Protein AF-0000000072121297 (afdb_homodimer)

pLDDT: mean 85.58, std 21.03, range [29.39, 98.94]

Radius of gyration: 26.86 Å; Cα contacts (8 Å, |Δi|>4): 835; chains: 2; bounding box: 135×80×62 Å

InterPro domains:
  IPR001024 PLAT/LH2 domain [PS50095] (27-153)
  IPR010417 Embryo-specific ATS3 [PF06232] (16-121)
  IPR036392 PLAT/LH2 domain superfamily [SSF49723] (28-142)

Organism: Capsicum annuum (NCBI:txid4072)

Nearest PDB structures (foldseek):
  2p0m-assembly1_A  TM=8.239E-01  e=1.083E-05  Oryctolagus cuniculus
  1lox-assembly1_A  TM=8.055E-01  e=4.542E-05  Oryctolagus cuniculus
  1olp-assembly3_C  TM=6.297E-01  e=4.729E-03  Clostridium sardiniense
  1eth-assembly1_A  TM=5.950E-01  e=3.550E-03  Sus scrofa
  8qdr-assembly1_A  TM=5.291E-01  e=1.056E-02  Vitis vinifera

Structure (mmCIF, N/CA/C/O backbone):
data_AF-0000000072121297-model_v1
#
loop_
_entity.id
_entity.type
_entity.pdbx_description
1 polymer 'PLAT domain-containing protein'
#
loop_
_atom_site.group_PDB
_atom_site.id
_atom_site.type_symbol
_atom_site.label_atom_id
_atom_site.label_alt_id
_atom_site.label_comp_id
_atom_site.label_asym_id
_atom_site.label_entity_id
_atom_site.label_seq_id
_atom_site.pdbx_PDB_ins_code
_atom_site.Cartn_x
_atom_site.Cartn_y
_atom_site.Cartn_z
_atom_site.occupancy
_atom_site.B_iso_or_equiv
_atom_site.auth_seq_id
_atom_site.auth_comp_id
_atom_site.auth_asym_id
_atom_site.auth_atom_id
_atom_site.pdbx_PDB_model_num
ATOM 1 N N . MET A 1 1 ? -67.188 -26.156 -32.094 1 35.91 1 MET A N 1
ATOM 2 C CA . MET A 1 1 ? -65.812 -25.828 -32.344 1 35.91 1 MET A CA 1
ATOM 3 C C . MET A 1 1 ? -65.312 -24.859 -31.266 1 35.91 1 MET A C 1
ATOM 5 O O . MET A 1 1 ? -65.562 -23.672 -31.297 1 35.91 1 MET A O 1
ATOM 9 N N . THR A 1 2 ? -65.188 -25.328 -30 1 49.16 2 THR A N 1
ATOM 10 C CA . THR A 1 2 ? -64.688 -24.609 -28.828 1 49.16 2 THR A CA 1
ATOM 11 C C . THR A 1 2 ? -63.219 -24.219 -29.016 1 49.16 2 THR A C 1
ATOM 13 O O . THR A 1 2 ? -62.406 -25.078 -29.344 1 49.16 2 THR A O 1
ATOM 16 N N . SER A 1 3 ? -62.969 -22.969 -29.406 1 51.41 3 SER A N 1
ATOM 17 C CA . SER A 1 3 ? -61.656 -22.359 -29.531 1 51.41 3 SER A CA 1
ATOM 18 C C . SER A 1 3 ? -60.906 -22.312 -28.203 1 51.41 3 SER A C 1
ATOM 20 O O . SER A 1 3 ? -61.406 -21.688 -27.25 1 51.41 3 SER A O 1
ATOM 22 N N . ARG A 1 4 ? -60.156 -23.375 -27.844 1 54.62 4 ARG A N 1
ATOM 23 C CA . ARG A 1 4 ? -59.219 -23.344 -26.703 1 54.62 4 ARG A CA 1
ATOM 24 C C . ARG A 1 4 ? -58.188 -22.234 -26.859 1 54.62 4 ARG A C 1
ATOM 26 O O . ARG A 1 4 ? -57.438 -22.219 -27.828 1 54.62 4 ARG A O 1
ATOM 33 N N . HIS A 1 5 ? -58.5 -21.094 -26.344 1 54.31 5 HIS A N 1
ATOM 34 C CA . HIS A 1 5 ? -57.469 -20.062 -26.234 1 54.31 5 HIS A CA 1
ATOM 35 C C . HIS A 1 5 ? -56.312 -20.547 -25.375 1 54.31 5 HIS A C 1
ATOM 37 O O . HIS A 1 5 ? -56.5 -20.969 -24.234 1 54.31 5 HIS A O 1
ATOM 43 N N . PHE A 1 6 ? -55.219 -21.078 -26 1 54.38 6 PHE A N 1
ATOM 44 C CA . PHE A 1 6 ? -53.938 -21.344 -25.344 1 54.38 6 PHE A CA 1
ATOM 45 C C . PHE A 1 6 ? -53.344 -20.062 -24.797 1 54.38 6 PHE A C 1
ATOM 47 O O . PHE A 1 6 ? -53 -19.156 -25.562 1 54.38 6 PHE A O 1
ATOM 54 N N . LEU A 1 7 ? -53.594 -19.75 -23.547 1 52.25 7 LEU A N 1
ATOM 55 C CA . LEU A 1 7 ? -52.875 -18.672 -22.875 1 52.25 7 LEU A CA 1
ATOM 56 C C . LEU A 1 7 ? -51.375 -19 -22.75 1 52.25 7 LEU A C 1
ATOM 58 O O . LEU A 1 7 ? -51.031 -20.016 -22.125 1 52.25 7 LEU A O 1
ATOM 62 N N . LEU A 1 8 ? -50.594 -18.469 -23.656 1 53.59 8 LEU A N 1
ATOM 63 C CA . LEU A 1 8 ? -49.125 -18.516 -23.547 1 53.59 8 LEU A CA 1
ATOM 64 C C . LEU A 1 8 ? -48.656 -17.719 -22.344 1 53.59 8 LEU A C 1
ATOM 66 O O . LEU A 1 8 ? -48.875 -16.516 -22.266 1 53.59 8 LEU A O 1
ATOM 70 N N . ALA A 1 9 ? -48.375 -18.344 -21.219 1 56.16 9 ALA A N 1
ATOM 71 C CA . ALA A 1 9 ? -47.719 -17.719 -20.078 1 56.16 9 ALA A CA 1
ATOM 72 C C . ALA A 1 9 ? -46.281 -17.359 -20.422 1 56.16 9 ALA A C 1
ATOM 74 O O . ALA A 1 9 ? -45.469 -18.219 -20.781 1 56.16 9 ALA A O 1
ATOM 75 N N . VAL A 1 10 ? -46.031 -16.094 -20.828 1 55 10 VAL A N 1
ATOM 76 C CA . VAL A 1 10 ? -44.656 -15.586 -21 1 55 10 VAL A CA 1
ATOM 77 C C . VAL A 1 10 ? -43.969 -15.523 -19.641 1 55 10 VAL A C 1
ATOM 79 O O . VAL A 1 10 ? -44.406 -14.82 -18.734 1 55 10 VAL A O 1
ATOM 82 N N . ALA A 1 11 ? -43.188 -16.531 -19.234 1 53.88 11 ALA A N 1
ATOM 83 C CA . ALA A 1 11 ? -42.281 -16.484 -18.062 1 53.88 11 ALA A CA 1
ATOM 84 C C . ALA A 1 11 ? -41.25 -15.391 -18.219 1 53.88 11 ALA A C 1
ATOM 86 O O . ALA A 1 11 ? -40.406 -15.438 -19.125 1 53.88 11 ALA A O 1
ATOM 87 N N . PHE A 1 12 ? -41.5 -14.172 -17.719 1 49.56 12 PHE A N 1
ATOM 88 C CA . PHE A 1 12 ? -40.5 -13.117 -17.641 1 49.56 12 PHE A CA 1
ATOM 89 C C . PHE A 1 12 ? -39.375 -13.523 -16.719 1 49.56 12 PHE A C 1
ATOM 91 O O . PHE A 1 12 ? -39.562 -13.648 -15.5 1 49.56 12 PHE A O 1
ATOM 98 N N . THR A 1 13 ? -38.312 -14.148 -17.203 1 50.56 13 THR A N 1
ATOM 99 C CA . THR A 1 13 ? -37.094 -14.336 -16.422 1 50.56 13 THR A CA 1
ATOM 100 C C . THR A 1 13 ? -36.469 -12.992 -16.047 1 50.56 13 THR A C 1
ATOM 102 O O . THR A 1 13 ? -36.031 -12.242 -16.922 1 50.56 13 THR A O 1
ATOM 105 N N . PHE A 1 14 ? -36.875 -12.383 -14.898 1 45.28 14 PHE A N 1
ATOM 106 C CA . PHE A 1 14 ? -36.188 -11.242 -14.305 1 45.28 14 PHE A CA 1
ATOM 107 C C . PHE A 1 14 ? -34.719 -11.562 -14.047 1 45.28 14 PHE A C 1
ATOM 109 O O . PHE A 1 14 ? -34.406 -12.398 -13.195 1 45.28 14 PHE A O 1
ATOM 116 N N . PHE A 1 15 ? -33.875 -11.266 -15.047 1 45.03 15 PHE A N 1
ATOM 117 C CA . PHE A 1 15 ? -32.438 -11.25 -14.797 1 45.03 15 PHE A CA 1
ATOM 118 C C . PHE A 1 15 ? -32.094 -10.211 -13.742 1 45.03 15 PHE A C 1
ATOM 120 O O . PHE A 1 15 ? -32.125 -9.008 -14.016 1 45.03 15 PHE A O 1
ATOM 127 N N . LEU A 1 16 ? -32.219 -10.539 -12.484 1 41.5 16 LEU A N 1
ATOM 128 C CA . LEU A 1 16 ? -31.562 -9.711 -11.477 1 41.5 16 LEU A CA 1
ATOM 129 C C . LEU A 1 16 ? -30.078 -9.57 -11.773 1 41.5 16 LEU A C 1
ATOM 131 O O . LEU A 1 16 ? -29.328 -10.539 -11.656 1 41.5 16 LEU A O 1
ATOM 135 N N . SER A 1 17 ? -29.672 -8.672 -12.664 1 41.19 17 SER A N 1
ATOM 136 C CA . SER A 1 17 ? -28.266 -8.273 -12.711 1 41.19 17 SER A CA 1
ATOM 137 C C . SER A 1 17 ? -27.766 -7.875 -11.328 1 41.19 17 SER A C 1
ATOM 139 O O . SER A 1 17 ? -28.281 -6.949 -10.711 1 41.19 17 SER A O 1
ATOM 141 N N . SER A 1 18 ? -27.25 -8.742 -10.562 1 38.19 18 SER A N 1
ATOM 142 C CA . SER A 1 18 ? -26.484 -8.32 -9.398 1 38.19 18 SER A CA 1
ATOM 143 C C . SER A 1 18 ? -25.531 -7.18 -9.75 1 38.19 18 SER A C 1
ATOM 145 O O . SER A 1 18 ? -24.672 -7.328 -10.609 1 38.19 18 SER A O 1
ATOM 147 N N . ILE A 1 19 ? -26.078 -5.957 -9.812 1 38.75 19 ILE A N 1
ATOM 148 C CA . ILE A 1 19 ? -25.047 -4.93 -9.664 1 38.75 19 ILE A CA 1
ATOM 149 C C . ILE A 1 19 ? -24.031 -5.359 -8.609 1 38.75 19 ILE A C 1
ATOM 151 O O . ILE A 1 19 ? -24.391 -5.566 -7.449 1 38.75 19 ILE A O 1
ATOM 155 N N . SER A 1 20 ? -23.172 -6.234 -8.938 1 39.47 20 SER A N 1
ATOM 156 C CA . SER A 1 20 ? -22.031 -6.34 -8.023 1 39.47 20 SER A CA 1
ATOM 157 C C . SER A 1 20 ? -21.609 -4.973 -7.504 1 39.47 20 SER A C 1
ATOM 159 O O . SER A 1 20 ? -21.156 -4.121 -8.266 1 39.47 20 SER A O 1
ATOM 161 N N . ALA A 1 21 ? -22.438 -4.332 -6.691 1 38.91 21 ALA A N 1
ATOM 162 C CA . ALA A 1 21 ? -21.969 -3.143 -5.988 1 38.91 21 ALA A CA 1
ATOM 163 C C . ALA A 1 21 ? -20.469 -3.205 -5.754 1 38.91 21 ALA A C 1
ATOM 165 O O . ALA A 1 21 ? -19.953 -4.18 -5.188 1 38.91 21 ALA A O 1
ATOM 166 N N . ASP A 1 22 ? -19.641 -2.73 -6.504 1 46.25 22 ASP A N 1
ATOM 167 C CA . ASP A 1 22 ? -18.203 -2.498 -6.309 1 46.25 22 ASP A CA 1
ATOM 168 C C . ASP A 1 22 ? -17.906 -2.121 -4.863 1 46.25 22 ASP A C 1
ATOM 170 O O . ASP A 1 22 ? -17.062 -1.256 -4.605 1 46.25 22 ASP A O 1
ATOM 174 N N . SER A 1 23 ? -18.875 -2.289 -3.967 1 54.88 23 SER A N 1
ATOM 175 C CA . SER A 1 23 ? -18.719 -1.975 -2.549 1 54.88 23 SER A CA 1
ATOM 176 C C . SER A 1 23 ? -17.547 -2.725 -1.939 1 54.88 23 SER A C 1
ATOM 178 O O . SER A 1 23 ? -17.266 -2.6 -0.744 1 54.88 23 SER A O 1
ATOM 180 N N . SER A 1 24 ? -16.844 -3.555 -2.732 1 76.25 24 SER A N 1
ATOM 181 C CA . SER A 1 24 ? -15.781 -4.383 -2.174 1 76.25 24 SER A CA 1
ATOM 182 C C . SER A 1 24 ? -14.531 -3.561 -1.888 1 76.25 24 SER A C 1
ATOM 184 O O . SER A 1 24 ? -14.273 -2.557 -2.557 1 76.25 24 SER A O 1
ATOM 186 N N . GLU A 1 25 ? -14.102 -3.525 -0.655 1 89.25 25 GLU A N 1
ATOM 187 C CA . GLU A 1 25 ? -12.867 -2.889 -0.214 1 89.25 25 GLU A CA 1
ATOM 188 C C . GLU A 1 25 ? -11.648 -3.551 -0.847 1 89.25 25 GLU A C 1
ATOM 190 O O . GLU A 1 25 ? -10.789 -4.09 -0.143 1 89.25 25 GLU A O 1
ATOM 195 N N . ASP A 1 26 ? -11.68 -3.361 -2.238 1 95.06 26 ASP A N 1
ATOM 196 C CA . ASP A 1 26 ? -10.656 -4.082 -2.988 1 95.06 26 ASP A CA 1
ATOM 197 C C . ASP A 1 26 ? -9.445 -3.189 -3.26 1 95.06 26 ASP A C 1
ATOM 199 O O . ASP A 1 26 ? -8.438 -3.652 -3.795 1 95.06 26 ASP A O 1
ATOM 203 N N . CYS A 1 27 ? -9.562 -1.936 -2.869 1 98.5 27 CYS A N 1
ATOM 204 C CA . CYS A 1 27 ? -8.461 -1.036 -3.178 1 98.5 27 CYS A CA 1
ATOM 205 C C . CYS A 1 27 ? -7.652 -0.716 -1.925 1 98.5 27 CYS A C 1
ATOM 207 O O . CYS A 1 27 ? -8.141 -0.886 -0.807 1 98.5 27 CYS A O 1
ATOM 209 N N . VAL A 1 28 ? -6.402 -0.418 -2.154 1 98.75 28 VAL A N 1
ATOM 210 C CA . VAL A 1 28 ? -5.461 -0.18 -1.066 1 98.75 28 VAL A CA 1
ATOM 211 C C . VAL A 1 28 ? -4.941 1.255 -1.136 1 98.75 28 VAL A C 1
ATOM 213 O O . VAL A 1 28 ? -4.668 1.771 -2.221 1 98.75 28 VAL A O 1
ATOM 216 N N . TYR A 1 29 ? -4.859 1.882 -0.048 1 98.88 29 TYR A N 1
ATOM 217 C CA . TYR A 1 29 ? -4.312 3.223 0.121 1 98.88 29 TYR A CA 1
ATOM 218 C C . TYR A 1 29 ? -3.111 3.209 1.059 1 98.88 29 TYR A C 1
ATOM 220 O O . TYR A 1 29 ? -3.178 2.646 2.154 1 98.88 29 TYR A O 1
ATOM 228 N N . THR A 1 30 ? -2.023 3.723 0.601 1 98.88 30 THR A N 1
ATOM 229 C CA . THR A 1 30 ? -0.842 3.938 1.43 1 98.88 30 THR A CA 1
ATOM 230 C C . THR A 1 30 ? -0.625 5.426 1.685 1 98.88 30 THR A C 1
ATOM 232 O O . THR A 1 30 ? -0.695 6.238 0.758 1 98.88 30 THR A O 1
ATOM 235 N N . LEU A 1 31 ? -0.454 5.77 2.93 1 98.94 31 LEU A N 1
ATOM 236 C CA . LEU A 1 31 ? -0.237 7.16 3.312 1 98.94 31 LEU A CA 1
ATOM 237 C C . LEU A 1 31 ? 1.13 7.34 3.967 1 98.94 31 LEU A C 1
ATOM 239 O O . LEU A 1 31 ? 1.474 6.613 4.902 1 98.94 31 LEU A O 1
ATOM 243 N N . TYR A 1 32 ? 1.941 8.203 3.467 1 98.81 32 TYR A N 1
ATOM 244 C CA . TYR A 1 32 ? 3.082 8.789 4.164 1 98.81 32 TYR A CA 1
ATOM 245 C C . TYR A 1 32 ? 2.699 10.102 4.824 1 98.81 32 TYR A C 1
ATOM 247 O O . TYR A 1 32 ? 2.299 11.055 4.145 1 98.81 32 TYR A O 1
ATOM 255 N N . VAL A 1 33 ? 2.789 10.102 6.105 1 98.88 33 VAL A N 1
ATOM 256 C CA . VAL A 1 33 ? 2.396 11.273 6.879 1 98.88 33 VAL A CA 1
ATOM 257 C C . VAL A 1 33 ? 3.623 11.883 7.555 1 98.88 33 VAL A C 1
ATOM 259 O O . VAL A 1 33 ? 4.273 11.227 8.375 1 98.88 33 VAL A O 1
ATOM 262 N N . ARG A 1 34 ? 3.828 13.125 7.266 1 98.62 34 ARG A N 1
ATOM 263 C CA . ARG A 1 34 ? 4.98 13.812 7.832 1 98.62 34 ARG A CA 1
ATOM 264 C C . ARG A 1 34 ? 4.559 14.773 8.938 1 98.62 34 ARG A C 1
ATOM 266 O O . ARG A 1 34 ? 3.783 15.703 8.703 1 98.62 34 ARG A O 1
ATOM 273 N N . THR A 1 35 ? 5.09 14.492 10.102 1 98.75 35 THR A N 1
ATOM 274 C CA . THR A 1 35 ? 5.02 15.469 11.188 1 98.75 35 THR A CA 1
ATOM 275 C C . THR A 1 35 ? 6.156 16.484 11.07 1 98.75 35 THR A C 1
ATOM 277 O O . THR A 1 35 ? 7.312 16.094 10.867 1 98.75 35 THR A O 1
ATOM 280 N N . GLY A 1 36 ? 5.812 17.703 11.172 1 98.19 36 GLY A N 1
ATOM 281 C CA . GLY A 1 36 ? 6.832 18.75 11.07 1 98.19 36 GLY A CA 1
ATOM 282 C C . GLY A 1 36 ? 7.898 18.641 12.141 1 98.19 36 GLY A C 1
ATOM 283 O O . GLY A 1 36 ? 7.68 18.016 13.188 1 98.19 36 GLY A O 1
ATOM 284 N N . SER A 1 37 ? 9.023 19.312 11.906 1 97.38 37 SER A N 1
ATOM 285 C CA . SER A 1 37 ? 10.156 19.234 12.82 1 97.38 37 SER A CA 1
ATOM 286 C C . SER A 1 37 ? 10.109 20.359 13.852 1 97.38 37 SER A C 1
ATOM 288 O O . SER A 1 37 ? 11.031 20.516 14.648 1 97.38 37 SER A O 1
ATOM 290 N N . ILE A 1 38 ? 9.07 21.078 13.852 1 96.06 38 ILE A N 1
ATOM 291 C CA . ILE A 1 38 ? 8.914 22.156 14.812 1 96.06 38 ILE A CA 1
ATOM 292 C C . ILE A 1 38 ? 8.859 21.594 16.234 1 96.06 38 ILE A C 1
ATOM 294 O O . ILE A 1 38 ? 8.273 20.547 16.453 1 96.06 38 ILE A O 1
ATOM 298 N N . ILE A 1 39 ? 9.414 22.344 17.156 1 95.12 39 ILE A N 1
ATOM 299 C CA . ILE A 1 39 ? 9.453 21.906 18.562 1 95.12 39 ILE A CA 1
ATOM 300 C C . ILE A 1 39 ? 8.039 21.594 19.031 1 95.12 39 ILE A C 1
ATOM 302 O O . ILE A 1 39 ? 7.105 22.359 18.797 1 95.12 39 ILE A O 1
ATOM 306 N N . LYS A 1 40 ? 7.883 20.453 19.688 1 95.5 40 LYS A N 1
ATOM 307 C CA . LYS A 1 40 ? 6.621 19.969 20.234 1 95.5 40 LYS A CA 1
ATOM 308 C C . LYS A 1 40 ? 5.613 19.688 19.125 1 95.5 40 LYS A C 1
ATOM 310 O O . LYS A 1 40 ? 4.402 19.75 19.344 1 95.5 40 LYS A O 1
ATOM 315 N N . GLY A 1 41 ? 6.113 19.453 17.938 1 97.56 41 GLY A N 1
ATOM 316 C CA . GLY A 1 41 ? 5.238 19.266 16.781 1 97.56 41 GLY A CA 1
ATOM 317 C C . GLY A 1 41 ? 4.562 17.906 16.75 1 97.56 41 GLY A C 1
ATOM 318 O O . GLY A 1 41 ? 3.67 17.672 15.938 1 97.56 41 GLY A O 1
ATOM 319 N N . GLY A 1 42 ? 4.957 16.969 17.703 1 98.19 42 GLY A N 1
ATOM 320 C CA . GLY A 1 42 ? 4.371 15.641 17.75 1 98.19 42 GLY A CA 1
ATOM 321 C C . GLY A 1 42 ? 3.102 15.578 18.578 1 98.19 42 GLY A C 1
ATOM 322 O O . GLY A 1 42 ? 2.766 16.531 19.281 1 98.19 42 GLY A O 1
ATOM 323 N N . THR A 1 43 ? 2.377 14.406 18.422 1 98.38 43 THR A N 1
ATOM 324 C CA . THR A 1 43 ? 1.149 14.25 19.203 1 98.38 43 THR A CA 1
ATOM 325 C C . THR A 1 43 ? 0.92 12.789 19.562 1 98.38 43 THR A C 1
ATOM 327 O O . THR A 1 43 ? 1.472 11.891 18.922 1 98.38 43 THR A O 1
ATOM 330 N N . ASP A 1 44 ? 0.117 12.617 20.578 1 97.62 44 ASP A N 1
ATOM 331 C CA . ASP A 1 44 ? -0.386 11.297 20.922 1 97.62 44 ASP A CA 1
ATOM 332 C C . ASP A 1 44 ? -1.894 11.203 20.703 1 97.62 44 ASP A C 1
ATOM 334 O O . ASP A 1 44 ? -2.529 10.234 21.109 1 97.62 44 ASP A O 1
ATOM 338 N N . SER A 1 45 ? -2.416 12.234 20.078 1 98.56 45 SER A N 1
ATOM 339 C CA . SER A 1 45 ? -3.848 12.266 19.797 1 98.56 45 SER A CA 1
ATOM 340 C C . SER A 1 45 ? -4.23 11.188 18.797 1 98.56 45 SER A C 1
ATOM 342 O O . SER A 1 45 ? -3.375 10.664 18.078 1 98.56 45 SER A O 1
ATOM 344 N N . LYS A 1 46 ? -5.543 10.82 18.797 1 98.5 46 LYS A N 1
ATOM 345 C CA . LYS A 1 46 ? -6.078 9.977 17.734 1 98.5 46 LYS A CA 1
ATOM 346 C C . LYS A 1 46 ? -6.348 10.789 16.469 1 98.5 46 LYS A C 1
ATOM 348 O O . LYS A 1 46 ? -7.016 11.828 16.516 1 98.5 46 LYS A O 1
ATOM 353 N N . ILE A 1 47 ? -5.809 10.32 15.406 1 98.88 47 ILE A N 1
ATOM 354 C CA . ILE A 1 47 ? -5.934 11.023 14.133 1 98.88 47 ILE A CA 1
ATOM 355 C C . ILE A 1 47 ? -6.879 10.25 13.219 1 98.88 47 ILE A C 1
ATOM 357 O O . ILE A 1 47 ? -6.738 9.039 13.047 1 98.88 47 ILE A O 1
ATOM 361 N N . SER A 1 48 ? -7.863 10.93 12.664 1 98.94 48 SER A N 1
ATOM 362 C CA . SER A 1 48 ? -8.727 10.367 11.625 1 98.94 48 SER A CA 1
ATOM 363 C C . SER A 1 48 ? -8.492 11.055 10.281 1 98.94 48 SER A C 1
ATOM 365 O O . SER A 1 48 ? -8.094 12.219 10.242 1 98.94 48 SER A O 1
ATOM 367 N N . VAL A 1 49 ? -8.734 10.305 9.188 1 98.94 49 VAL A N 1
ATOM 368 C CA . VAL A 1 49 ? -8.5 10.82 7.84 1 98.94 49 VAL A CA 1
ATOM 369 C C . VAL A 1 49 ? -9.664 10.438 6.926 1 98.94 49 VAL A C 1
ATOM 371 O O . VAL A 1 49 ? -10.203 9.328 7.027 1 98.94 49 VAL A O 1
ATOM 374 N N . THR A 1 50 ? -10.031 11.383 6.109 1 98.94 50 THR A N 1
ATOM 375 C CA . THR A 1 50 ? -10.93 11.102 4.996 1 98.94 50 THR A CA 1
ATOM 376 C C . THR A 1 50 ? -10.266 11.438 3.664 1 98.94 50 THR A C 1
ATOM 378 O O . THR A 1 50 ? -9.719 12.539 3.496 1 98.94 50 THR A O 1
ATOM 381 N N . LEU A 1 51 ? -10.273 10.5 2.777 1 98.88 51 LEU A N 1
ATOM 382 C CA . LEU A 1 51 ? -9.836 10.703 1.4 1 98.88 51 LEU A CA 1
ATOM 383 C C . LEU A 1 51 ? -11.031 10.773 0.455 1 98.88 51 LEU A C 1
ATOM 385 O O . LEU A 1 51 ? -12 10.031 0.617 1 98.88 51 LEU A O 1
ATOM 389 N N . GLY A 1 52 ? -10.891 11.625 -0.535 1 98.38 52 GLY A N 1
ATOM 390 C CA . GLY A 1 52 ? -12.008 11.758 -1.464 1 98.38 52 GLY A CA 1
ATOM 391 C C . GLY A 1 52 ? -11.562 11.977 -2.896 1 98.38 52 GLY A C 1
ATOM 392 O O . GLY A 1 52 ? -10.438 12.422 -3.143 1 98.38 52 GLY A O 1
ATOM 393 N N . ASP A 1 53 ? -12.508 11.625 -3.768 1 97.38 53 ASP A N 1
ATOM 394 C CA . ASP A 1 53 ? -12.242 11.82 -5.191 1 97.38 53 ASP A CA 1
ATOM 395 C C . ASP A 1 53 ? -13.234 12.805 -5.805 1 97.38 53 ASP A C 1
ATOM 397 O O . ASP A 1 53 ? -14.062 13.383 -5.102 1 97.38 53 ASP A O 1
ATOM 401 N N . VAL A 1 54 ? -13.078 12.992 -7.117 1 96 54 VAL A N 1
ATOM 402 C CA . VAL A 1 54 ? -13.82 14.008 -7.848 1 96 54 VAL A CA 1
ATOM 403 C C . VAL A 1 54 ? -15.297 13.625 -7.922 1 96 54 VAL A C 1
ATOM 405 O O . VAL A 1 54 ? -16.156 14.484 -8.094 1 96 54 VAL A O 1
ATOM 408 N N . THR A 1 55 ? -15.641 12.359 -7.809 1 96.62 55 THR A N 1
ATOM 409 C CA . THR A 1 55 ? -17.016 11.898 -7.953 1 96.62 55 THR A CA 1
ATOM 410 C C . THR A 1 55 ? -17.797 12.094 -6.652 1 96.62 55 THR A C 1
ATOM 412 O O . THR A 1 55 ? -19.016 11.922 -6.617 1 96.62 55 THR A O 1
ATOM 415 N N . GLY A 1 56 ? -17.094 12.367 -5.566 1 96.38 56 GLY A N 1
ATOM 416 C CA . GLY A 1 56 ? -17.75 12.547 -4.277 1 96.38 56 GLY A CA 1
ATOM 417 C C . GLY A 1 56 ? -17.609 11.336 -3.369 1 96.38 56 GLY A C 1
ATOM 418 O O . GLY A 1 56 ? -18.016 11.383 -2.203 1 96.38 56 GLY A O 1
ATOM 419 N N . LYS A 1 57 ? -17.094 10.258 -3.912 1 97.62 57 LYS A N 1
ATOM 420 C CA . LYS A 1 57 ? -16.828 9.086 -3.08 1 97.62 57 LYS A CA 1
ATOM 421 C C . LYS A 1 57 ? -15.68 9.359 -2.111 1 97.62 57 LYS A C 1
ATOM 423 O O . LYS A 1 57 ? -14.805 10.188 -2.387 1 97.62 57 LYS A O 1
ATOM 428 N N . SER A 1 58 ? -15.727 8.625 -0.972 1 98.5 58 SER A N 1
ATOM 429 C CA . SER A 1 58 ? -14.695 8.852 0.032 1 98.5 58 SER A CA 1
ATOM 430 C C . SER A 1 58 ? -14.336 7.562 0.763 1 98.5 58 SER A C 1
ATOM 432 O O . SER A 1 58 ? -15.086 6.586 0.716 1 98.5 58 SER A O 1
ATOM 434 N N . VAL A 1 59 ? -13.156 7.484 1.314 1 98.69 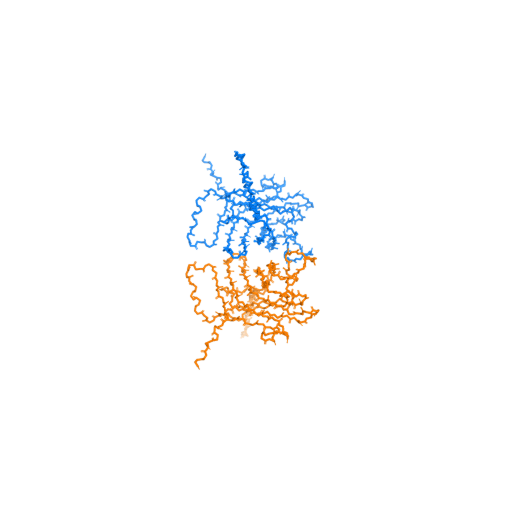59 VAL A N 1
ATOM 435 C CA . VAL A 1 59 ? -12.695 6.48 2.268 1 98.69 59 VAL A CA 1
ATOM 436 C C . VAL A 1 59 ? -12.445 7.133 3.625 1 98.69 59 VAL A C 1
ATOM 438 O O . VAL A 1 59 ? -11.656 8.07 3.736 1 98.69 59 VAL A O 1
ATOM 441 N N . TRP A 1 60 ? -13.164 6.668 4.598 1 98.69 60 TRP A N 1
ATOM 442 C CA . TRP A 1 60 ? -13.039 7.191 5.953 1 98.69 60 TRP A CA 1
ATOM 443 C C . TRP A 1 60 ? -12.195 6.258 6.82 1 98.69 60 TRP A C 1
ATOM 445 O O . TRP A 1 60 ? -12.469 5.059 6.891 1 98.69 60 TRP A O 1
ATOM 455 N N . ILE A 1 61 ? -11.148 6.82 7.473 1 98.75 61 ILE A N 1
ATOM 456 C CA . ILE A 1 61 ? -10.234 6.133 8.391 1 98.75 61 ILE A CA 1
ATOM 457 C C . ILE A 1 61 ? -10.383 6.719 9.789 1 98.75 61 ILE A C 1
ATOM 459 O O . ILE A 1 61 ? -9.734 7.711 10.125 1 98.75 61 ILE A O 1
ATOM 463 N N . PRO A 1 62 ? -11.133 6.109 10.625 1 98.69 62 PRO A N 1
ATOM 464 C CA . PRO A 1 62 ? -11.461 6.734 11.906 1 98.69 62 PRO A CA 1
ATOM 465 C C . PRO A 1 62 ? -10.273 6.785 12.859 1 98.69 62 PRO A C 1
ATOM 467 O O . PRO A 1 62 ? -10.219 7.648 13.742 1 98.69 62 PRO A O 1
ATOM 470 N N . ASP A 1 63 ? -9.398 5.816 12.758 1 98.75 63 ASP A N 1
ATOM 471 C CA . ASP A 1 63 ? -8.164 5.75 13.539 1 98.75 63 ASP A CA 1
ATOM 472 C C . ASP A 1 63 ? -6.98 5.34 12.664 1 98.75 63 ASP A C 1
ATOM 474 O O . ASP A 1 63 ? -6.766 4.152 12.414 1 98.75 63 ASP A O 1
ATOM 478 N N . LEU A 1 64 ? -6.195 6.32 12.305 1 98.81 64 LEU A N 1
ATOM 479 C CA . LEU A 1 64 ? -5.148 6.109 11.305 1 98.81 64 LEU A CA 1
ATOM 480 C C . LEU A 1 64 ? -4.105 5.117 11.812 1 98.81 64 LEU A C 1
ATOM 482 O O . LEU A 1 64 ? -3.537 4.352 11.031 1 98.81 64 LEU A O 1
ATOM 486 N N . GLU A 1 65 ? -3.863 5.059 13.07 1 98.5 65 GLU A N 1
ATOM 487 C CA . GLU A 1 65 ? -2.855 4.156 13.625 1 98.5 65 GLU A CA 1
ATOM 488 C C . GLU A 1 65 ? -3.225 2.697 13.375 1 98.5 65 GLU A C 1
ATOM 490 O O . GLU A 1 65 ? -2.348 1.834 13.305 1 98.5 65 GLU A O 1
ATOM 495 N N . LYS A 1 66 ? -4.473 2.396 13.266 1 97.56 66 LYS A N 1
ATOM 496 C CA . LYS A 1 66 ? -4.891 1.031 12.961 1 97.56 66 LYS A CA 1
ATOM 497 C C . LYS A 1 66 ? -4.406 0.597 11.586 1 97.56 66 LYS A C 1
ATOM 499 O O . LYS A 1 66 ? -4.383 -0.597 11.273 1 97.56 66 LYS A O 1
ATOM 504 N N . TRP A 1 67 ? -4.039 1.566 10.773 1 98.31 67 TRP A N 1
ATOM 505 C CA . TRP A 1 67 ? -3.463 1.3 9.461 1 98.31 67 TRP A CA 1
ATOM 506 C C . TRP A 1 67 ? -1.938 1.347 9.516 1 98.31 67 TRP A C 1
ATOM 508 O O . TRP A 1 67 ? -1.27 1.243 8.484 1 98.31 67 TRP A O 1
ATOM 518 N N . GLY A 1 68 ? -1.337 1.49 10.672 1 98.5 68 GLY A N 1
ATOM 519 C CA . GLY A 1 68 ? 0.096 1.702 10.797 1 98.5 68 GLY A CA 1
ATOM 520 C C . GLY A 1 68 ? 0.916 0.485 10.414 1 98.5 68 GLY A C 1
ATOM 521 O O . GLY A 1 68 ? 0.617 -0.631 10.844 1 98.5 68 GLY A O 1
ATOM 522 N N . LEU A 1 69 ? 2.016 0.777 9.68 1 98.12 69 LEU A N 1
ATOM 523 C CA . LEU A 1 69 ? 2.85 -0.328 9.219 1 98.12 69 LEU A CA 1
ATOM 524 C C . LEU A 1 69 ? 4.098 -0.462 10.086 1 98.12 69 LEU A C 1
ATOM 526 O O . LEU A 1 69 ? 4.902 -1.378 9.883 1 98.12 69 LEU A O 1
ATOM 530 N N . MET A 1 70 ? 4.258 0.433 11.047 1 96.44 70 MET A N 1
ATOM 531 C CA . MET A 1 70 ? 5.477 0.388 11.852 1 96.44 70 MET A CA 1
ATOM 532 C C . MET A 1 70 ? 5.262 -0.427 13.125 1 96.44 70 MET A C 1
ATOM 534 O O . MET A 1 70 ? 6.184 -0.59 13.922 1 96.44 70 MET A O 1
ATOM 538 N N . GLY A 1 71 ? 4.047 -0.956 13.305 1 92.5 71 GLY A N 1
ATOM 539 C CA . GLY A 1 71 ? 3.762 -1.856 14.406 1 92.5 71 GLY A CA 1
ATOM 540 C C . GLY A 1 71 ? 3.041 -1.179 15.562 1 92.5 71 GLY A C 1
ATOM 541 O O . GLY A 1 71 ? 2.949 0.05 15.602 1 92.5 71 GLY A O 1
ATOM 542 N N . PRO A 1 72 ? 2.504 -1.962 16.438 1 90.62 72 PRO A N 1
ATOM 543 C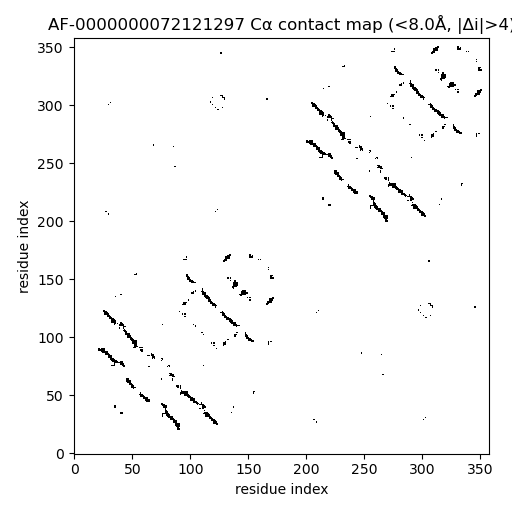 CA . PRO A 1 72 ? 1.63 -1.442 17.5 1 90.62 72 PRO A CA 1
ATOM 544 C C . PRO A 1 72 ? 2.398 -0.701 18.594 1 90.62 72 PRO A C 1
ATOM 546 O O . PRO A 1 72 ? 1.811 0.082 19.344 1 90.62 72 PRO A O 1
ATOM 549 N N . TYR A 1 73 ? 3.705 -0.81 18.766 1 94.06 73 TYR A N 1
ATOM 550 C CA . TYR A 1 73 ? 4.461 -0.177 19.844 1 94.06 73 TYR A CA 1
ATOM 551 C C . TYR A 1 73 ? 5.242 1.023 19.328 1 94.06 73 TYR A C 1
ATOM 553 O O . TYR A 1 73 ? 5.98 1.662 20.078 1 94.06 73 TYR A O 1
ATOM 561 N N . TYR A 1 74 ? 5.121 1.187 18.094 1 96.81 74 TYR A N 1
ATOM 562 C CA . TYR A 1 74 ? 5.762 2.348 17.484 1 96.81 74 TYR A CA 1
ATOM 563 C C . TYR A 1 74 ? 5.086 3.639 17.938 1 96.81 74 TYR A C 1
ATOM 565 O O . TYR A 1 74 ? 3.857 3.701 18.031 1 96.81 74 TYR A O 1
ATOM 573 N N . ASP A 1 75 ? 5.836 4.699 18.219 1 97.25 75 ASP A N 1
ATOM 574 C CA . ASP A 1 75 ? 5.312 6.004 18.609 1 97.25 75 ASP A CA 1
ATOM 575 C C . ASP A 1 75 ? 5.066 6.883 17.375 1 97.25 75 ASP A C 1
ATOM 577 O O . ASP A 1 75 ? 5.969 7.594 16.922 1 97.25 75 ASP A O 1
ATOM 581 N N . TYR A 1 76 ? 3.861 6.871 16.906 1 98 76 TYR A N 1
ATOM 582 C CA . TYR A 1 76 ? 3.49 7.59 15.695 1 98 76 TYR A CA 1
ATOM 583 C C . TYR A 1 76 ? 3.41 9.086 15.953 1 98 76 TYR A C 1
ATOM 585 O O . TYR A 1 76 ? 3.295 9.523 17.109 1 98 76 TYR A O 1
ATOM 593 N N . TYR A 1 77 ? 3.486 9.898 14.898 1 98.44 77 TYR A N 1
ATOM 594 C CA . TYR A 1 77 ? 3.262 11.336 14.828 1 98.44 77 TYR A CA 1
ATOM 595 C C . TYR A 1 77 ? 4.285 12.086 15.672 1 98.44 77 TYR A C 1
ATOM 597 O O . TYR A 1 77 ? 3.965 13.109 16.281 1 98.44 77 TYR A O 1
ATOM 605 N N . GLU A 1 78 ? 5.477 11.516 15.859 1 98.06 78 GLU A N 1
ATOM 606 C CA . GLU A 1 78 ? 6.539 12.227 16.547 1 98.06 78 GLU A CA 1
ATOM 607 C C . GLU A 1 78 ? 7.164 13.297 15.656 1 98.06 78 GLU A C 1
ATOM 609 O O . GLU A 1 78 ? 7.191 13.148 14.438 1 98.06 78 GLU A O 1
ATOM 614 N N . ARG A 1 79 ? 7.664 14.227 16.281 1 97.56 79 ARG A N 1
ATOM 615 C CA . ARG A 1 79 ? 8.305 15.344 15.602 1 97.56 79 ARG A CA 1
ATOM 616 C C . ARG A 1 79 ? 9.336 14.852 14.594 1 97.56 79 ARG A C 1
ATOM 618 O O . ARG A 1 79 ? 10.219 14.062 14.938 1 97.56 79 ARG A O 1
ATOM 625 N N . GLY A 1 80 ? 9.156 15.336 13.352 1 97.62 80 GLY A N 1
ATOM 626 C CA . GLY A 1 80 ? 10.141 15.055 12.32 1 97.62 80 GLY A CA 1
ATOM 627 C C . GLY A 1 80 ? 9.938 13.711 11.641 1 97.62 80 GLY A C 1
ATOM 628 O O . GLY A 1 80 ? 10.562 13.43 10.617 1 97.62 80 GLY A O 1
ATOM 629 N N . ASN A 1 81 ? 9.023 12.953 12.094 1 96.94 81 ASN A N 1
ATOM 630 C CA . ASN A 1 81 ? 8.836 11.602 11.578 1 96.94 81 ASN A CA 1
ATOM 631 C C . ASN A 1 81 ? 8.031 11.594 10.281 1 96.94 81 ASN A C 1
ATOM 633 O O . ASN A 1 81 ? 7.215 12.492 10.055 1 96.94 81 ASN A O 1
ATOM 637 N N . VAL A 1 82 ? 8.32 10.664 9.445 1 98.06 82 VAL A N 1
ATOM 638 C CA . VAL A 1 82 ? 7.41 10.203 8.398 1 98.06 82 VAL A CA 1
ATOM 639 C C . VAL A 1 82 ? 6.855 8.828 8.766 1 98.06 82 VAL A C 1
ATOM 641 O O . VAL A 1 82 ? 7.594 7.844 8.805 1 98.06 82 VAL A O 1
ATOM 644 N N . ASP A 1 83 ? 5.617 8.805 9.055 1 98.56 83 ASP A N 1
ATOM 645 C CA . ASP A 1 83 ? 4.961 7.555 9.414 1 98.56 83 ASP A CA 1
ATOM 646 C C . ASP A 1 83 ? 4.211 6.965 8.227 1 98.56 83 ASP A C 1
ATOM 648 O O . ASP A 1 83 ? 3.738 7.699 7.355 1 98.56 83 ASP A O 1
ATOM 652 N N . ILE A 1 84 ? 4.113 5.621 8.188 1 98.81 84 ILE A N 1
ATOM 653 C CA . ILE A 1 84 ? 3.553 4.906 7.043 1 98.81 84 ILE A CA 1
ATOM 654 C C . ILE A 1 84 ? 2.291 4.16 7.473 1 98.81 84 ILE A C 1
ATOM 656 O O . ILE A 1 84 ? 2.305 3.42 8.461 1 98.81 84 ILE A O 1
ATOM 660 N N . PHE A 1 85 ? 1.236 4.375 6.723 1 98.81 85 PHE A N 1
ATOM 661 C CA . PHE A 1 85 ? -0.054 3.742 6.973 1 98.81 85 PHE A CA 1
ATOM 662 C C . PHE A 1 85 ? -0.594 3.096 5.703 1 98.81 85 PHE A C 1
ATOM 664 O O . PHE A 1 85 ? -0.404 3.621 4.605 1 98.81 85 PHE A O 1
ATOM 671 N N . THR A 1 86 ? -1.287 1.967 5.906 1 98.81 86 THR A N 1
ATOM 672 C CA . THR A 1 86 ? -1.922 1.331 4.758 1 98.81 86 THR A CA 1
ATOM 673 C C . THR A 1 86 ? -3.201 0.612 5.176 1 98.81 86 THR A C 1
ATOM 675 O O . THR A 1 86 ? -3.287 0.079 6.281 1 98.81 86 THR A O 1
ATOM 678 N N . GLY A 1 87 ? -4.129 0.62 4.227 1 98.44 87 GLY A N 1
ATOM 679 C CA . GLY A 1 87 ? -5.375 -0.088 4.469 1 98.44 87 GLY A CA 1
ATOM 680 C C . GLY A 1 87 ? -6.242 -0.212 3.229 1 98.44 87 GLY A C 1
ATOM 681 O O . GLY A 1 87 ? -5.918 0.349 2.18 1 98.44 87 GLY A O 1
ATOM 682 N N . ARG A 1 88 ? -7.293 -0.923 3.395 1 98.5 88 ARG A N 1
ATOM 683 C CA . ARG A 1 88 ? -8.227 -1.166 2.301 1 98.5 88 ARG A CA 1
ATOM 684 C C . ARG A 1 88 ? -9.406 -0.2 2.363 1 98.5 88 ARG A C 1
ATOM 686 O O . ARG A 1 88 ? -9.75 0.303 3.438 1 98.5 88 ARG A O 1
ATOM 693 N N . GLY A 1 89 ? -9.977 0.081 1.245 1 98.06 89 GLY A N 1
ATOM 694 C CA . GLY A 1 89 ? -11.195 0.863 1.097 1 98.06 89 GLY A CA 1
ATOM 695 C C . GLY A 1 89 ? -11.867 0.672 -0.25 1 98.06 89 GLY A C 1
ATOM 696 O O . GLY A 1 89 ? -11.375 -0.078 -1.095 1 98.06 89 GLY A O 1
ATOM 697 N N . GLN A 1 90 ? -13.055 1.309 -0.32 1 97.69 90 GLN A N 1
ATOM 698 C CA . GLN A 1 90 ? -13.688 1.312 -1.632 1 97.69 90 GLN A CA 1
ATOM 699 C C . GLN A 1 90 ? -12.789 1.95 -2.684 1 97.69 90 GLN A C 1
ATOM 701 O O . GLN A 1 90 ? -11.953 2.797 -2.359 1 97.69 90 GLN A O 1
ATOM 706 N N . CYS A 1 91 ? -12.984 1.495 -3.879 1 97.81 91 CYS A N 1
ATOM 707 C CA . CYS A 1 91 ? -12.156 2.053 -4.941 1 97.81 91 CYS A CA 1
ATOM 708 C C . CYS A 1 91 ? -12.625 3.453 -5.32 1 97.81 91 CYS A C 1
ATOM 710 O O . CYS A 1 91 ? -13.719 3.623 -5.855 1 97.81 91 CYS A O 1
ATOM 712 N N . LEU A 1 92 ? -11.766 4.426 -5.043 1 97.5 92 LEU A N 1
ATOM 713 C CA . LEU A 1 92 ? -11.984 5.785 -5.52 1 97.5 92 LEU A CA 1
ATOM 714 C C . LEU A 1 92 ? -11.508 5.938 -6.965 1 97.5 92 LEU A C 1
ATOM 716 O O . LEU A 1 92 ? -10.828 5.055 -7.492 1 97.5 92 LEU A O 1
ATOM 720 N N . SER A 1 93 ? -11.945 7.027 -7.551 1 95 93 SER A N 1
ATOM 721 C CA . SER A 1 93 ? -11.453 7.391 -8.875 1 95 93 SER A CA 1
ATOM 722 C C . SER A 1 93 ? -10.258 8.328 -8.789 1 95 93 SER A C 1
ATOM 724 O O . SER A 1 93 ? -10.414 9.516 -8.5 1 95 93 SER A O 1
ATOM 726 N N . PRO A 1 94 ? -9.078 7.875 -9.055 1 94.38 94 PRO A N 1
ATOM 727 C CA . PRO A 1 94 ? -7.902 8.75 -8.953 1 94.38 94 PRO A CA 1
ATOM 728 C C . PRO A 1 94 ? -7.93 9.891 -9.961 1 94.38 94 PRO A C 1
ATOM 730 O O . PRO A 1 94 ? -8.555 9.773 -11.016 1 94.38 94 PRO A O 1
ATOM 733 N N . PRO A 1 95 ? -7.215 10.93 -9.641 1 95.06 95 PRO A N 1
ATOM 734 C CA . PRO A 1 95 ? -6.426 11.125 -8.422 1 95.06 95 PRO A CA 1
ATOM 735 C C . PRO A 1 95 ? -7.289 11.398 -7.195 1 95.06 95 PRO A C 1
ATOM 737 O O . PRO A 1 95 ? -8.398 11.922 -7.324 1 95.06 95 PRO A O 1
ATOM 740 N N . ILE A 1 96 ? -6.785 10.906 -6.043 1 97.12 96 ILE A N 1
ATOM 741 C CA . ILE A 1 96 ? -7.359 11.391 -4.793 1 97.12 96 ILE A CA 1
ATOM 742 C C . ILE A 1 96 ? -7.164 12.898 -4.684 1 97.12 96 ILE A C 1
ATOM 744 O O . ILE A 1 96 ? -6.031 13.391 -4.719 1 97.12 96 ILE A O 1
ATOM 748 N N . CYS A 1 97 ? -8.219 13.578 -4.531 1 97.38 97 CYS A N 1
ATOM 749 C CA . CYS A 1 97 ? -8.062 15.023 -4.684 1 97.38 97 CYS A CA 1
ATOM 750 C C . CYS A 1 97 ? -8.586 15.758 -3.461 1 97.38 97 CYS A C 1
ATOM 752 O O . CYS A 1 97 ? -8.531 16.984 -3.4 1 97.38 97 CYS A O 1
ATOM 754 N N . ARG A 1 98 ? -9.117 15.008 -2.531 1 98.12 98 ARG A N 1
ATOM 755 C CA . ARG A 1 98 ? -9.594 15.617 -1.294 1 98.12 98 ARG A CA 1
ATOM 756 C C . ARG A 1 98 ? -9.008 14.914 -0.076 1 98.12 98 ARG A C 1
ATOM 758 O O . ARG A 1 98 ? -8.914 13.688 -0.047 1 98.12 98 ARG A O 1
ATOM 765 N N . LEU A 1 99 ? -8.688 15.734 0.938 1 98.75 99 LEU A N 1
ATOM 766 C CA . LEU A 1 99 ? -8.156 15.258 2.209 1 98.75 99 LEU A CA 1
ATOM 767 C C . LEU A 1 99 ? -8.789 16 3.379 1 98.75 99 LEU A C 1
ATOM 769 O O . LEU A 1 99 ? -8.922 17.219 3.346 1 98.75 99 LEU A O 1
ATOM 773 N N . ASN A 1 100 ? -9.234 15.266 4.32 1 98.88 100 ASN A N 1
ATOM 774 C CA . ASN A 1 100 ? -9.547 15.797 5.641 1 98.88 100 ASN A CA 1
ATOM 775 C C . ASN A 1 100 ? -8.789 15.055 6.738 1 98.88 100 ASN A C 1
ATOM 777 O O . ASN A 1 100 ? -8.758 13.828 6.754 1 98.88 100 ASN A O 1
ATOM 781 N N . VAL A 1 101 ? -8.133 15.781 7.582 1 98.94 101 VAL A N 1
ATOM 782 C CA . VAL A 1 101 ? -7.445 15.219 8.734 1 98.94 101 VAL A CA 1
ATOM 783 C C . VAL A 1 101 ? -7.977 15.859 10.016 1 98.94 101 VAL A C 1
ATOM 785 O O . VAL A 1 101 ? -8.102 17.078 10.102 1 98.94 101 VAL A O 1
ATOM 788 N N . THR A 1 102 ? -8.266 15.039 10.977 1 98.94 102 THR A N 1
ATOM 789 C CA . THR A 1 102 ? -8.781 15.539 12.242 1 98.94 102 THR A CA 1
ATOM 790 C C . THR A 1 102 ? -8.047 14.891 13.414 1 98.94 102 THR A C 1
ATOM 792 O O . THR A 1 102 ? -7.902 13.664 13.461 1 98.94 102 THR A O 1
ATOM 795 N N . SER A 1 103 ? -7.508 15.703 14.273 1 98.94 103 SER A N 1
ATOM 796 C CA . SER A 1 103 ? -7.051 15.258 15.586 1 98.94 103 SER A CA 1
ATOM 797 C C . SER A 1 103 ? -8.18 15.312 16.609 1 98.94 103 SER A C 1
ATOM 799 O O . SER A 1 103 ? -8.961 16.266 16.625 1 98.94 103 SER A O 1
ATOM 801 N N . ASP A 1 104 ? -8.234 14.352 17.469 1 98.75 104 ASP A N 1
ATOM 802 C CA . ASP A 1 104 ? -9.297 14.414 18.453 1 98.75 104 ASP A CA 1
ATOM 803 C C . ASP A 1 104 ? -8.891 15.289 19.641 1 98.75 104 ASP A C 1
ATOM 805 O O . ASP A 1 104 ? -9.68 15.477 20.578 1 98.75 104 ASP A O 1
ATOM 809 N N . GLY A 1 105 ? -7.66 15.695 19.656 1 98.12 105 GLY A N 1
ATOM 810 C CA . GLY A 1 105 ? -7.195 16.641 20.656 1 98.12 105 GLY A CA 1
ATOM 811 C C . GLY A 1 105 ? -6.93 15.992 22 1 98.12 105 GLY A C 1
ATOM 812 O O . GLY A 1 105 ? -6.789 16.688 23.016 1 98.12 105 GLY A O 1
ATOM 813 N N . SER A 1 106 ? -6.863 14.727 22.016 1 97.44 106 SER A N 1
ATOM 814 C CA . SER A 1 106 ? -6.652 14.047 23.297 1 97.44 106 SER A CA 1
ATOM 815 C C . SER A 1 106 ? -5.176 14.039 23.672 1 97.44 106 SER A C 1
ATOM 817 O O . SER A 1 106 ? -4.309 14.273 22.828 1 97.44 106 SER A O 1
ATOM 819 N N . GLY A 1 107 ? -4.887 13.711 24.969 1 92 107 GLY A N 1
ATOM 820 C CA . GLY A 1 107 ? -3.525 13.648 25.484 1 92 107 GLY A CA 1
ATOM 821 C C . GLY A 1 107 ? -2.998 15 25.938 1 92 107 GLY A C 1
ATOM 822 O O . GLY A 1 107 ? -3.566 16.031 25.594 1 92 107 GLY A O 1
ATOM 823 N N . ASP A 1 108 ? -1.829 14.898 26.688 1 87.44 108 ASP A N 1
ATOM 824 C CA . ASP A 1 108 ? -1.115 16.109 27.094 1 87.44 108 ASP A CA 1
ATOM 825 C C . ASP A 1 108 ? -0.35 16.703 25.922 1 87.44 108 ASP A C 1
ATOM 827 O O . ASP A 1 108 ? 0.208 15.977 25.094 1 87.44 108 ASP A O 1
ATOM 831 N N . HIS A 1 109 ? -0.413 18.062 25.625 1 91.19 109 HIS A N 1
ATOM 832 C CA . HIS A 1 109 ? 0.252 18.703 24.5 1 91.19 109 HIS A CA 1
ATOM 833 C C . HIS A 1 109 ? -0.241 18.125 23.172 1 91.19 109 HIS A C 1
ATOM 835 O O . HIS A 1 109 ? 0.553 17.625 22.375 1 91.19 109 HIS A O 1
ATOM 841 N N . HIS A 1 110 ? -1.545 18.234 22.953 1 97.25 110 HIS A N 1
ATOM 842 C CA . HIS A 1 110 ? -2.25 17.562 21.875 1 97.25 110 HIS A CA 1
ATOM 843 C C . HIS A 1 110 ? -1.88 18.156 20.516 1 97.25 110 HIS A C 1
ATOM 845 O O . HIS A 1 110 ? -2.152 17.547 19.484 1 97.25 110 HIS A O 1
ATOM 851 N N . GLY A 1 111 ? -1.229 19.375 20.516 1 98.19 111 GLY A N 1
ATOM 852 C CA . GLY A 1 111 ? -0.918 20 19.234 1 98.19 111 GLY A CA 1
ATOM 853 C C . GLY A 1 111 ? -0.081 19.125 18.328 1 98.19 111 GLY A C 1
ATOM 854 O O . GLY A 1 111 ? 0.822 18.422 18.797 1 98.19 111 GLY A O 1
ATOM 855 N N . TRP A 1 112 ? -0.41 19.188 17.125 1 98.75 112 TRP A N 1
ATOM 856 C CA . TRP A 1 112 ? 0.284 18.391 16.109 1 98.75 112 TRP A CA 1
ATOM 857 C C . TRP A 1 112 ? 0.579 19.234 14.867 1 98.75 112 TRP A C 1
ATOM 859 O O . TRP A 1 112 ? -0.33 19.828 14.281 1 98.75 112 TRP A O 1
ATOM 869 N N . PHE A 1 113 ? 1.822 19.328 14.562 1 98.75 113 PHE A N 1
ATOM 870 C CA . PHE A 1 113 ? 2.158 20.016 13.328 1 98.75 113 PHE A CA 1
ATOM 871 C C . PHE A 1 113 ? 2.252 19.031 12.164 1 98.75 113 PHE A C 1
ATOM 873 O O . PHE A 1 113 ? 3.205 18.25 12.078 1 98.75 113 PHE A O 1
ATOM 880 N N . LEU A 1 114 ? 1.266 19.094 11.305 1 98.81 114 LEU A N 1
ATOM 881 C CA . LEU A 1 114 ? 1.201 18.219 10.133 1 98.81 114 LEU A CA 1
ATOM 882 C C . LEU A 1 114 ? 1.793 18.922 8.914 1 98.81 114 LEU A C 1
ATOM 884 O O . LEU A 1 114 ? 1.292 19.953 8.484 1 98.81 114 LEU A O 1
ATOM 888 N N . ASP A 1 115 ? 2.82 18.359 8.391 1 98.38 115 ASP A N 1
ATOM 889 C CA . ASP A 1 115 ? 3.482 18.953 7.227 1 98.38 115 ASP A CA 1
ATOM 890 C C . ASP A 1 115 ? 2.793 18.531 5.93 1 98.38 115 ASP A C 1
ATOM 892 O O . ASP A 1 115 ? 2.24 19.375 5.215 1 98.38 115 ASP A O 1
ATOM 896 N N . PHE A 1 116 ? 2.742 17.234 5.645 1 98.31 116 PHE A N 1
ATOM 897 C CA . PHE A 1 116 ? 2.062 16.781 4.434 1 98.31 116 PHE A CA 1
ATOM 898 C C . PHE A 1 116 ? 1.551 15.359 4.594 1 98.31 116 PHE A C 1
ATOM 900 O O . PHE A 1 116 ? 1.957 14.648 5.516 1 98.31 116 PHE A O 1
ATOM 907 N N . VAL A 1 117 ? 0.646 14.984 3.779 1 98.75 117 VAL A N 1
ATOM 908 C CA . VAL A 1 117 ? 0.16 13.625 3.574 1 98.75 117 VAL A CA 1
ATOM 909 C C . VAL A 1 117 ? 0.322 13.234 2.107 1 98.75 117 VAL A C 1
ATOM 911 O O . VAL A 1 117 ? -0.216 13.898 1.219 1 98.75 117 VAL A O 1
ATOM 914 N N . GLU A 1 118 ? 1.1 12.258 1.86 1 98.25 118 GLU A N 1
ATOM 915 C CA . GLU A 1 118 ? 1.25 11.688 0.527 1 98.25 118 GLU A CA 1
ATOM 916 C C . GLU A 1 118 ? 0.514 10.352 0.416 1 98.25 118 GLU A C 1
ATOM 918 O O . GLU A 1 118 ? 0.739 9.445 1.218 1 98.25 118 GLU A O 1
ATOM 923 N N . THR A 1 119 ? -0.377 10.219 -0.566 1 98.5 119 THR A N 1
ATOM 924 C CA . THR A 1 119 ? -1.192 9.023 -0.698 1 98.5 119 THR A CA 1
ATOM 925 C C . THR A 1 119 ? -0.873 8.289 -1.999 1 98.5 119 THR A C 1
ATOM 927 O O . THR A 1 119 ? -0.595 8.922 -3.02 1 98.5 119 THR A O 1
ATOM 930 N N . THR A 1 120 ? -0.847 7.02 -1.963 1 98.06 120 THR A N 1
ATOM 931 C CA . THR A 1 120 ? -0.792 6.164 -3.143 1 98.06 120 THR A CA 1
ATOM 932 C C . THR A 1 120 ? -2.006 5.238 -3.195 1 98.06 120 THR A C 1
ATOM 934 O O . THR A 1 120 ? -2.328 4.57 -2.211 1 98.06 120 THR A O 1
ATOM 937 N N . PHE A 1 121 ? -2.682 5.301 -4.32 1 97.75 121 PHE A N 1
ATOM 938 C CA . PHE A 1 121 ? -3.822 4.441 -4.625 1 97.7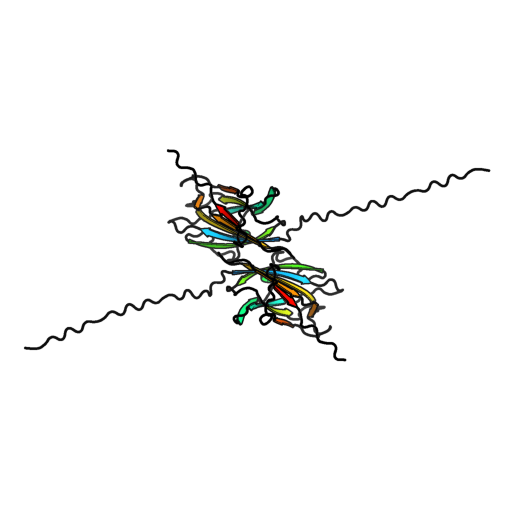5 121 PHE A CA 1
ATOM 939 C C . PHE A 1 121 ? -3.389 3.242 -5.457 1 97.75 121 PHE A C 1
ATOM 941 O O . PHE A 1 121 ? -2.613 3.385 -6.406 1 97.75 121 PHE A O 1
ATOM 948 N N . THR A 1 122 ? -3.865 2.096 -5.023 1 97.19 122 THR A N 1
ATOM 949 C CA . THR A 1 122 ? -3.678 0.886 -5.82 1 97.19 122 THR A CA 1
ATOM 950 C C . THR A 1 122 ? -4.941 0.032 -5.812 1 97.19 122 THR A C 1
ATOM 952 O O . THR A 1 122 ? -5.684 0.022 -4.828 1 97.19 122 THR A O 1
ATOM 955 N N . GLY A 1 123 ? -5.223 -0.667 -6.914 1 96.06 123 GLY A N 1
ATOM 956 C CA . GLY A 1 123 ? -6.301 -1.633 -7.059 1 96.06 123 GLY A CA 1
ATOM 957 C C . GLY A 1 123 ? -5.973 -2.754 -8.023 1 96.06 123 GLY A C 1
ATOM 958 O O . GLY A 1 123 ? -5.008 -2.662 -8.781 1 96.06 123 GLY A O 1
ATOM 959 N N . PRO A 1 124 ? -6.734 -3.848 -7.875 1 94.5 124 PRO A N 1
ATOM 960 C CA . PRO A 1 124 ? -6.48 -4.934 -8.82 1 94.5 124 PRO A CA 1
ATOM 961 C C . PRO A 1 124 ? -6.707 -4.52 -10.273 1 94.5 124 PRO A C 1
ATOM 963 O O . PRO A 1 124 ? -7.812 -4.105 -10.641 1 94.5 124 PRO A O 1
ATOM 966 N N . HIS A 1 125 ? -5.617 -4.617 -11.094 1 93.12 125 HIS A N 1
ATOM 967 C CA . HIS A 1 125 ? -5.645 -4.277 -12.516 1 93.12 125 HIS A CA 1
ATOM 968 C C . HIS A 1 125 ? -5.996 -2.807 -12.719 1 93.12 125 HIS A C 1
ATOM 970 O O . HIS A 1 125 ? -6.676 -2.457 -13.688 1 93.12 125 HIS A O 1
ATOM 976 N N . LYS A 1 126 ? -5.738 -2.043 -11.758 1 93.44 126 LYS A N 1
ATOM 977 C CA . LYS A 1 126 ? -5.891 -0.595 -11.859 1 93.44 126 LYS A CA 1
ATOM 978 C C . LYS A 1 126 ? -4.535 0.104 -11.812 1 93.44 126 LYS A C 1
ATOM 980 O O . LYS A 1 126 ? -3.629 -0.333 -11.102 1 93.44 126 LYS A O 1
ATOM 985 N N . GLN A 1 127 ? -4.422 1.206 -12.531 1 92.25 127 GLN A N 1
ATOM 986 C CA . GLN A 1 127 ? -3.193 1.993 -12.492 1 92.25 127 GLN A CA 1
ATOM 987 C C . GLN A 1 127 ? -3.012 2.66 -11.133 1 92.25 127 GLN A C 1
ATOM 989 O O . GLN A 1 127 ? -3.963 3.217 -10.57 1 92.25 127 GLN A O 1
ATOM 994 N N . CYS A 1 128 ? -1.783 2.549 -10.602 1 95.81 128 CYS A N 1
ATOM 995 C CA . CYS A 1 128 ? -1.519 3.252 -9.352 1 95.81 128 CYS A CA 1
ATOM 996 C C . CYS A 1 128 ? -1.474 4.758 -9.57 1 95.81 128 CYS A C 1
ATOM 998 O O . CYS A 1 128 ? -1.175 5.219 -10.672 1 95.81 128 CYS A O 1
ATOM 1000 N N . SER A 1 129 ? -1.847 5.488 -8.547 1 95.12 129 SER A N 1
ATOM 1001 C CA . SER A 1 129 ? -1.918 6.945 -8.586 1 95.12 129 SER A CA 1
ATOM 1002 C C . SER A 1 129 ? -1.478 7.562 -7.266 1 95.12 129 SER A C 1
ATOM 1004 O O . SER A 1 129 ? -1.722 6.992 -6.199 1 95.12 129 SER A O 1
ATOM 1006 N N . GLN A 1 130 ? -0.807 8.711 -7.375 1 96.56 1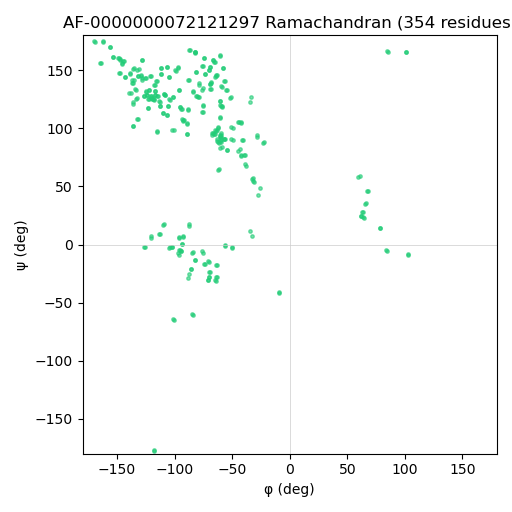30 GLN A N 1
ATOM 1007 C CA . GLN A 1 130 ? -0.299 9.359 -6.168 1 96.56 130 GLN A CA 1
ATOM 1008 C C . GLN A 1 130 ? -0.791 10.797 -6.062 1 96.56 130 GLN A C 1
ATOM 1010 O O . GLN A 1 130 ? -0.959 11.477 -7.078 1 96.56 130 GLN A O 1
ATOM 1015 N N . SER A 1 131 ? -1.066 11.188 -4.867 1 96.5 131 SER A N 1
ATOM 1016 C CA . SER A 1 131 ? -1.363 12.57 -4.516 1 96.5 131 SER A CA 1
ATOM 1017 C C . SER A 1 131 ? -0.555 13.016 -3.305 1 96.5 131 SER A C 1
ATOM 1019 O O . SER A 1 131 ? -0.31 12.234 -2.389 1 96.5 131 SER A O 1
ATOM 1021 N N . ILE A 1 132 ? -0.199 14.227 -3.346 1 96.81 132 ILE A N 1
ATOM 1022 C CA . ILE A 1 132 ? 0.409 14.789 -2.148 1 96.81 132 ILE A CA 1
ATOM 1023 C C . ILE A 1 132 ? -0.357 16.047 -1.723 1 96.81 132 ILE A C 1
ATOM 1025 O O . ILE A 1 132 ? -0.673 16.891 -2.555 1 96.81 132 ILE A O 1
ATOM 1029 N N . PHE A 1 133 ? -0.668 16.109 -0.481 1 97.31 133 PHE A N 1
ATOM 1030 C CA . PHE A 1 133 ? -1.35 17.234 0.149 1 97.31 133 PHE A CA 1
ATOM 1031 C C . PHE A 1 133 ? -0.409 17.984 1.09 1 97.31 133 PHE A C 1
ATOM 1033 O O . PHE A 1 133 ? -0.023 17.453 2.135 1 97.31 133 PHE A O 1
ATOM 1040 N N . TYR A 1 134 ? -0.093 19.172 0.762 1 97.31 134 TYR A N 1
ATOM 1041 C CA . TYR A 1 134 ? 0.706 20.016 1.648 1 97.31 134 TYR A CA 1
ATOM 1042 C C . TYR A 1 134 ? -0.182 20.781 2.613 1 97.31 134 TYR A C 1
ATOM 1044 O O . TYR A 1 134 ? -0.978 21.625 2.193 1 97.31 134 TYR A O 1
ATOM 1052 N N . VAL A 1 135 ? 0.011 20.453 3.854 1 97.5 135 VAL A N 1
ATOM 1053 C CA . VAL A 1 135 ? -0.839 21.047 4.875 1 97.5 135 VAL A CA 1
ATOM 1054 C C . VAL A 1 135 ? -0.088 22.188 5.57 1 97.5 135 VAL A C 1
ATOM 1056 O O . VAL A 1 135 ? -0.446 23.359 5.422 1 97.5 135 VAL A O 1
ATOM 1059 N N . GLY A 1 136 ? 0.981 21.938 6.285 1 97.38 136 GLY A N 1
ATOM 1060 C CA . GLY A 1 136 ? 1.854 22.938 6.867 1 97.38 136 GLY A CA 1
ATOM 1061 C C . GLY A 1 136 ? 1.188 23.734 7.973 1 97.38 136 GLY A C 1
ATOM 1062 O O . GLY A 1 136 ? 1.262 24.969 7.984 1 97.38 136 GLY A O 1
ATOM 1063 N N . GLN A 1 137 ? 0.522 23.062 8.852 1 97.25 137 GLN A N 1
ATOM 1064 C CA . GLN A 1 137 ? -0.05 23.828 9.961 1 97.25 137 GLN A CA 1
ATOM 1065 C C . GLN A 1 137 ? -0.271 22.938 11.18 1 97.25 137 GLN A C 1
ATOM 1067 O O . GLN A 1 137 ? -0.149 21.719 11.102 1 97.25 137 GLN A O 1
ATOM 1072 N N . TRP A 1 138 ? -0.581 23.609 12.25 1 98.31 138 TRP A N 1
ATOM 1073 C CA . TRP A 1 138 ? -0.954 22.953 13.5 1 98.31 138 TRP A CA 1
ATOM 1074 C C . TRP A 1 138 ? -2.4 22.469 13.461 1 98.31 138 TRP A C 1
ATOM 1076 O O . TRP A 1 138 ? -3.277 23.172 12.953 1 98.31 138 TRP A O 1
ATOM 1086 N N . LEU A 1 139 ? -2.643 21.344 13.953 1 98.81 139 LEU A N 1
ATOM 1087 C CA . LEU A 1 139 ? -3.945 20.922 14.453 1 98.81 139 LEU A CA 1
ATOM 1088 C C . LEU A 1 139 ? -3.982 20.984 15.977 1 98.81 139 LEU A C 1
ATOM 1090 O O . LEU A 1 139 ? -3.527 20.062 16.656 1 98.81 139 LEU A O 1
ATOM 1094 N N . ALA A 1 140 ? -4.535 22.062 16.438 1 98.5 140 ALA A N 1
ATOM 1095 C CA . ALA A 1 140 ? -4.426 22.375 17.859 1 98.5 140 ALA A CA 1
ATOM 1096 C C . ALA A 1 140 ? -5.441 23.422 18.281 1 98.5 140 ALA A C 1
ATOM 1098 O O . ALA A 1 140 ? -5.895 24.219 17.438 1 98.5 140 ALA A O 1
ATOM 1099 N N . THR A 1 141 ? -5.711 23.375 19.531 1 97.69 141 THR A N 1
ATOM 1100 C CA . THR A 1 141 ? -6.57 24.438 20.062 1 97.69 141 THR A CA 1
ATOM 1101 C C . THR A 1 141 ? -5.734 25.547 20.688 1 97.69 141 THR A C 1
ATOM 1103 O O . THR A 1 141 ? -6.262 26.609 21.016 1 97.69 141 THR A O 1
ATOM 1106 N N . ASP A 1 142 ? -4.445 25.391 20.828 1 95.88 142 ASP A N 1
ATOM 1107 C CA . ASP A 1 142 ? -3.596 26.344 21.531 1 95.88 142 ASP A CA 1
ATOM 1108 C C . ASP A 1 142 ? -2.51 26.906 20.609 1 95.88 142 ASP A C 1
ATOM 1110 O O . ASP A 1 142 ? -1.53 27.484 21.078 1 95.88 142 ASP A O 1
ATOM 1114 N N . ALA A 1 143 ? -2.537 26.594 19.391 1 96.31 143 ALA A N 1
ATOM 1115 C CA . ALA A 1 143 ? -1.695 27.188 18.344 1 96.31 143 ALA A CA 1
ATOM 1116 C C . ALA A 1 143 ? -2.512 27.5 17.109 1 96.31 143 ALA A C 1
ATOM 1118 O O . ALA A 1 143 ? -3.51 26.844 16.812 1 96.31 143 ALA A O 1
ATOM 1119 N N . PRO A 1 144 ? -2.066 28.516 16.359 1 95.88 144 PRO A N 1
ATOM 1120 C CA . PRO A 1 144 ? -2.816 28.828 15.148 1 95.88 144 PRO A CA 1
ATOM 1121 C C . PRO A 1 144 ? -2.785 27.688 14.117 1 95.88 144 PRO A C 1
ATOM 1123 O O . PRO A 1 144 ? -1.766 27.016 13.977 1 95.88 144 PRO A O 1
ATOM 1126 N N . PRO A 1 145 ? -3.943 27.562 13.398 1 97.56 145 PRO A N 1
ATOM 1127 C CA . PRO A 1 145 ? -5.152 28.375 13.32 1 97.56 145 PRO A CA 1
ATOM 1128 C C . PRO A 1 145 ? -6.191 28 14.375 1 97.56 145 PRO A C 1
ATOM 1130 O O . PRO A 1 145 ? -7.375 28.328 14.219 1 97.56 145 PRO A O 1
ATOM 1133 N N . TYR A 1 146 ? -5.875 27.281 15.398 1 98.06 146 TYR A N 1
ATOM 1134 C CA . TYR A 1 146 ? -6.699 26.906 16.547 1 98.06 146 TYR A CA 1
ATOM 1135 C C . TYR A 1 146 ? -7.836 25.984 16.109 1 98.06 146 TYR A C 1
ATOM 1137 O O . TYR A 1 146 ? -8.984 26.188 16.516 1 98.06 146 TYR A O 1
ATOM 1145 N N . GLU A 1 147 ? -7.516 25.156 15.148 1 98.56 147 GLU A N 1
ATOM 1146 C CA . GLU A 1 147 ? -8.438 24.141 14.633 1 98.56 147 GLU A CA 1
ATOM 1147 C C . GLU A 1 147 ? -7.855 22.734 14.781 1 98.56 147 GLU A C 1
ATOM 1149 O O . GLU A 1 147 ? -6.656 22.531 14.586 1 98.56 147 GLU A O 1
ATOM 1154 N N . LEU A 1 148 ? -8.727 21.812 15.047 1 98.88 148 LEU A N 1
ATOM 1155 C CA . LEU A 1 148 ? -8.297 20.438 15.211 1 98.88 148 LEU A CA 1
ATOM 1156 C C . LEU A 1 148 ? -8.422 19.656 13.898 1 98.88 148 LEU A C 1
ATOM 1158 O O . LEU A 1 148 ? -8.016 18.5 13.812 1 98.88 148 LEU A O 1
ATOM 1162 N N . SER A 1 149 ? -8.992 20.312 12.898 1 98.88 149 SER A N 1
ATOM 1163 C CA . SER A 1 149 ? -9.203 19.672 11.602 1 98.88 149 SER A CA 1
ATOM 1164 C C . SER A 1 149 ? -8.719 20.547 10.461 1 98.88 149 SER A C 1
ATOM 1166 O O . SER A 1 149 ? -8.703 21.781 10.586 1 98.88 149 SER A O 1
ATOM 1168 N N . VAL A 1 150 ? -8.32 19.938 9.406 1 98.69 150 VAL A N 1
ATOM 1169 C CA . VAL A 1 150 ? -7.973 20.625 8.172 1 98.69 150 VAL A CA 1
ATOM 1170 C C . VAL A 1 150 ? -8.555 19.875 6.977 1 98.69 150 VAL A C 1
ATOM 1172 O O . VAL A 1 150 ? -8.578 18.641 6.961 1 98.69 150 VAL A O 1
ATOM 1175 N N . SER A 1 151 ? -9.031 20.625 6.012 1 98.31 151 SER A N 1
ATOM 1176 C CA . SER A 1 151 ? -9.555 20.062 4.77 1 98.31 151 SER A CA 1
ATOM 1177 C C . SER A 1 151 ? -8.883 20.703 3.555 1 98.31 151 SER A C 1
ATOM 1179 O O . SER A 1 151 ? -8.758 21.922 3.482 1 98.31 151 SER A O 1
ATOM 1181 N N . LEU A 1 152 ? -8.398 19.891 2.723 1 97.5 152 LEU A N 1
ATOM 1182 C CA . LEU A 1 152 ? -7.879 20.328 1.43 1 97.5 152 LEU A CA 1
ATOM 1183 C C . LEU A 1 152 ? -8.688 19.719 0.289 1 97.5 152 LEU A C 1
ATOM 1185 O O . LEU A 1 152 ? -8.969 18.516 0.293 1 97.5 152 LEU A O 1
ATOM 1189 N N . ASP A 1 153 ? -9.07 20.562 -0.658 1 95.88 153 ASP A N 1
ATOM 1190 C CA . ASP A 1 153 ? -9.875 20.125 -1.797 1 95.88 153 ASP A CA 1
ATOM 1191 C C . ASP A 1 153 ? -9.297 20.656 -3.109 1 95.88 153 ASP A C 1
ATOM 1193 O O . ASP A 1 153 ? -9.414 21.844 -3.414 1 95.88 153 ASP A O 1
ATOM 1197 N N . GLY A 1 154 ? -8.719 19.75 -3.865 1 95.38 154 GLY A N 1
ATOM 1198 C CA . GLY A 1 154 ? -8.156 20.109 -5.156 1 95.38 154 GLY A CA 1
ATOM 1199 C C . GLY A 1 154 ? -8.945 19.547 -6.328 1 95.38 154 GLY A C 1
ATOM 1200 O O . GLY A 1 154 ? -8.453 19.531 -7.457 1 95.38 154 GLY A O 1
ATOM 1201 N N . CYS A 1 155 ? -10.109 19.141 -6.145 1 93.94 155 CYS A N 1
ATOM 1202 C CA . CYS A 1 155 ? -10.844 18.422 -7.176 1 93.94 155 CYS A CA 1
ATOM 1203 C C . CYS A 1 155 ? -11.219 19.344 -8.328 1 93.94 155 CYS A C 1
ATOM 1205 O O . CYS A 1 155 ? -11.406 18.891 -9.461 1 93.94 155 CYS A O 1
ATOM 1207 N N . LYS A 1 156 ? -11.375 20.547 -8.109 1 88.06 156 LYS A N 1
ATOM 1208 C CA . LYS A 1 156 ? -11.766 21.469 -9.172 1 88.06 156 LYS A CA 1
ATOM 1209 C C . LYS A 1 156 ? -10.547 21.969 -9.938 1 88.06 156 LYS A C 1
ATOM 1211 O O . LYS A 1 156 ? -10.68 22.625 -10.977 1 88.06 156 LYS A O 1
ATOM 1216 N N . LYS A 1 157 ? -9.453 21.891 -9.352 1 73.06 157 LYS A N 1
ATOM 1217 C CA . LYS A 1 157 ? -8.25 22.344 -10.047 1 73.06 157 LYS A CA 1
ATOM 1218 C C . LYS A 1 157 ? -8.023 21.547 -11.328 1 73.06 157 LYS A C 1
ATOM 1220 O O . LYS A 1 157 ? -8.25 20.344 -11.367 1 73.06 157 LYS A O 1
ATOM 1225 N N . LYS A 1 158 ? -8.273 22.328 -12.461 1 57.75 158 LYS A N 1
ATOM 1226 C CA . LYS A 1 158 ? -7.855 21.672 -13.695 1 57.75 158 LYS A CA 1
ATOM 1227 C C . LYS A 1 158 ? -6.496 21 -13.523 1 57.75 158 LYS A C 1
ATOM 1229 O O . LYS A 1 158 ? -5.551 21.609 -13.023 1 57.75 158 LYS A O 1
ATOM 1234 N N . THR A 1 159 ? -6.551 20.047 -12.969 1 51.09 159 THR A N 1
ATOM 1235 C CA . THR A 1 159 ? -5.355 19.281 -12.633 1 51.09 159 THR A CA 1
ATOM 1236 C C . THR A 1 159 ? -4.289 19.438 -13.711 1 51.09 159 THR A C 1
ATOM 1238 O O . THR A 1 159 ? -4.512 19.078 -14.867 1 51.09 159 THR A O 1
ATOM 1241 N N . GLY A 1 160 ? -3.887 20.828 -14 1 42.91 160 GLY A N 1
ATOM 1242 C CA . GLY A 1 160 ? -2.686 20.688 -14.812 1 42.91 160 GLY A CA 1
ATOM 1243 C C . GLY A 1 160 ? -1.94 19.391 -14.562 1 42.91 160 GLY A C 1
ATOM 1244 O O . GLY A 1 160 ? -1.242 19.25 -13.555 1 42.91 160 GLY A O 1
ATOM 1245 N N . LEU A 1 161 ? -2.75 18.453 -14.609 1 45.62 161 LEU A N 1
ATOM 1246 C CA . LEU A 1 161 ? -1.945 17.234 -14.656 1 45.62 161 LEU A CA 1
ATOM 1247 C C . LEU A 1 161 ? -0.623 17.484 -15.375 1 45.62 161 LEU A C 1
ATOM 1249 O O . LEU A 1 161 ? -0.603 17.734 -16.578 1 45.62 161 LEU A O 1
ATOM 1253 N N . VAL A 1 162 ? 0.161 18.406 -15.031 1 39.19 162 VAL A N 1
ATOM 1254 C CA . VAL A 1 162 ? 1.404 18.344 -15.797 1 39.19 162 VAL A CA 1
ATOM 1255 C C . VAL A 1 162 ? 1.618 16.922 -16.328 1 39.19 162 VAL A C 1
ATOM 1257 O O . VAL A 1 162 ? 1.655 15.961 -15.547 1 39.19 162 VAL A O 1
ATOM 1260 N N . GLU A 1 163 ? 1.05 16.688 -17.484 1 42.91 163 GLU A N 1
ATOM 1261 C CA . GLU A 1 163 ? 1.225 15.484 -18.281 1 42.91 163 GLU A CA 1
ATOM 1262 C C . GLU A 1 163 ? 2.342 14.602 -17.734 1 42.91 163 GLU A C 1
ATOM 1264 O O . GLU A 1 163 ? 2.25 13.375 -17.781 1 42.91 163 GLU A O 1
ATOM 1269 N N . HIS A 1 164 ? 3.414 15.367 -17.359 1 41.28 164 HIS A N 1
ATOM 1270 C CA . HIS A 1 164 ? 4.652 14.664 -17.016 1 41.28 164 HIS A CA 1
ATOM 1271 C C . HIS A 1 164 ? 4.684 14.273 -15.547 1 41.28 164 HIS A C 1
ATOM 1273 O O . HIS A 1 164 ? 5.594 13.562 -15.109 1 41.28 164 HIS A O 1
ATOM 1279 N N . ALA A 1 165 ? 3.848 15.117 -14.617 1 49.16 165 ALA A N 1
ATOM 1280 C CA . ALA A 1 165 ? 4.176 14.82 -13.227 1 49.16 165 ALA A CA 1
ATOM 1281 C C . ALA A 1 165 ? 3.309 13.68 -12.688 1 49.16 165 ALA A C 1
ATOM 1283 O O . ALA A 1 165 ? 2.078 13.766 -12.727 1 49.16 165 ALA A O 1
ATOM 1284 N N . ARG A 1 166 ? 3.703 12.484 -12.516 1 65.38 166 ARG A N 1
ATOM 1285 C CA . ARG A 1 166 ? 3.279 11.164 -12.078 1 65.38 166 ARG A CA 1
ATOM 1286 C C . ARG A 1 166 ? 2.578 11.234 -10.727 1 65.38 166 ARG A C 1
ATOM 1288 O O . ARG A 1 166 ? 1.93 10.273 -10.305 1 65.38 166 ARG A O 1
ATOM 1295 N N . ARG A 1 167 ? 2.533 12.633 -10.094 1 79.44 167 ARG A N 1
ATOM 1296 C CA . ARG A 1 167 ? 1.89 12.781 -8.789 1 79.44 167 ARG A CA 1
ATOM 1297 C C . ARG A 1 167 ? 0.948 13.984 -8.781 1 79.44 167 ARG A C 1
ATOM 1299 O O . ARG A 1 167 ? 1.306 15.062 -9.25 1 79.44 167 ARG A O 1
ATOM 1306 N N . PHE A 1 168 ? -0.284 13.977 -8.32 1 82.81 168 PHE A N 1
ATOM 1307 C CA . PHE A 1 168 ? -1.25 15.055 -8.156 1 82.81 168 PHE A CA 1
ATOM 1308 C C . PHE A 1 168 ? -0.971 15.844 -6.879 1 82.81 168 PHE A C 1
ATOM 1310 O O . PHE A 1 168 ? -0.876 15.266 -5.793 1 82.81 168 PHE A O 1
ATOM 1317 N N . VAL A 1 169 ? -0.854 17.219 -6.992 1 87.19 169 VAL A N 1
ATOM 1318 C CA . VAL A 1 169 ? -0.435 18.031 -5.859 1 87.19 169 VAL A CA 1
ATOM 1319 C C . VAL A 1 169 ? -1.577 18.953 -5.434 1 87.19 169 VAL A C 1
ATOM 1321 O O . VAL A 1 169 ? -2.176 19.625 -6.27 1 87.19 169 VAL A O 1
ATOM 1324 N N . VAL A 1 170 ? -1.913 18.922 -4.141 1 88.12 170 VAL A N 1
ATOM 1325 C CA . VAL A 1 170 ? -2.902 19.812 -3.559 1 88.12 170 VAL A CA 1
ATOM 1326 C C . VAL A 1 170 ? -2.27 20.609 -2.42 1 88.12 170 VAL A C 1
ATOM 1328 O O . VAL A 1 170 ? -1.672 20.031 -1.508 1 88.12 170 VAL A O 1
ATOM 1331 N N . SER A 1 171 ? -2.371 21.906 -2.506 1 86.12 171 SER A N 1
ATOM 1332 C CA . SER A 1 171 ? -1.893 22.781 -1.444 1 86.12 171 SER A CA 1
ATOM 1333 C C . SER A 1 171 ? -2.973 23.781 -1.014 1 86.12 171 SER A C 1
ATOM 1335 O O . SER A 1 171 ? -3.998 23.906 -1.684 1 86.12 171 SER A O 1
ATOM 1337 N N . LYS A 1 172 ? -2.85 24.344 0.221 1 79.06 172 LYS A N 1
ATOM 1338 C CA . LYS A 1 172 ? -3.76 25.375 0.682 1 79.06 172 LYS A CA 1
ATOM 1339 C C . LYS A 1 172 ? -3.709 26.594 -0.236 1 79.06 172 LYS A C 1
ATOM 1341 O O . LYS A 1 172 ? -2.65 26.938 -0.77 1 79.06 172 LYS A O 1
ATOM 1346 N N . PRO A 1 173 ? -4.984 27.125 -0.554 1 62.38 173 PRO A N 1
ATOM 1347 C CA . PRO A 1 173 ? -4.945 28.359 -1.341 1 62.38 173 PRO A CA 1
ATOM 1348 C C . PRO A 1 173 ? -4.18 29.484 -0.642 1 62.38 173 PRO A C 1
ATOM 1350 O O . PRO A 1 173 ? -4.199 29.578 0.588 1 62.38 173 PRO A O 1
ATOM 1353 N N . THR A 1 174 ? -3.086 29.969 -1.275 1 54.84 174 THR A N 1
ATOM 1354 C CA . THR A 1 174 ? -2.385 31.109 -0.721 1 54.84 174 THR A CA 1
ATOM 1355 C C . THR A 1 174 ? -3.361 32.25 -0.421 1 54.84 174 THR A C 1
ATOM 1357 O O . THR A 1 174 ? -4.184 32.594 -1.268 1 54.84 174 THR A O 1
ATOM 1360 N N . ARG A 1 175 ? -3.801 32.5 0.786 1 47.97 175 ARG A N 1
ATOM 1361 C CA . ARG A 1 175 ? -4.543 33.719 1.083 1 47.97 175 ARG A CA 1
ATOM 1362 C C . ARG A 1 175 ? -3.871 34.938 0.458 1 47.97 175 ARG A C 1
ATOM 1364 O O . ARG A 1 175 ? -2.658 35.125 0.589 1 47.97 175 ARG A O 1
ATOM 1371 N N . SER A 1 176 ? -4.387 35.531 -0.645 1 40.03 176 SER A N 1
ATOM 1372 C CA . SER A 1 176 ? -3.955 36.844 -1.096 1 40.03 176 SER A CA 1
ATOM 1373 C C . SER A 1 176 ? -3.797 37.812 0.078 1 40.03 176 SER A C 1
ATOM 1375 O O . SER A 1 176 ? -4.719 37.969 0.878 1 40.03 176 SER A O 1
ATOM 1377 N N . ALA A 1 177 ? -2.541 38.188 0.594 1 40.66 177 ALA A N 1
ATOM 1378 C CA . ALA A 1 177 ? -2.32 39.375 1.394 1 40.66 177 ALA A CA 1
ATOM 1379 C C . ALA A 1 177 ? -3.115 40.562 0.839 1 40.66 177 ALA A C 1
ATOM 1381 O O . ALA A 1 177 ? -2.936 40.938 -0.317 1 40.66 177 ALA A O 1
ATOM 1382 N N . SER A 1 178 ? -4.293 40.875 1.166 1 31.69 178 SER A N 1
ATOM 1383 C CA . SER A 1 178 ? -4.824 42.188 0.899 1 31.69 178 SER A CA 1
ATOM 1384 C C . SER A 1 178 ? -3.738 43.25 1.023 1 31.69 178 SER A C 1
ATOM 1386 O O . SER A 1 178 ? -2.965 43.25 1.983 1 31.69 178 SER A O 1
ATOM 1388 N N . GLU A 1 179 ? -3.467 44.094 -0.072 1 29.39 179 GLU A N 1
ATOM 1389 C CA . GLU A 1 179 ? -3.076 45.5 0.078 1 29.39 179 GLU A CA 1
ATOM 1390 C C . GLU A 1 179 ? -3.957 46.219 1.1 1 29.39 179 GLU A C 1
ATOM 1392 O O . GLU A 1 179 ? -5.176 46.031 1.111 1 29.39 179 GLU A O 1
ATOM 1397 N N . MET B 1 1 ? 70.625 29.062 20.281 1 35.38 1 MET B N 1
ATOM 1398 C CA . MET B 1 1 ? 69.438 29.391 19.531 1 35.38 1 MET B CA 1
ATOM 1399 C C . MET B 1 1 ? 68.625 28.141 19.203 1 35.38 1 MET B C 1
ATOM 1401 O O . MET B 1 1 ? 69 27.391 18.297 1 35.38 1 MET B O 1
ATOM 1405 N N . THR B 1 2 ? 68.125 27.453 20.266 1 49.69 2 THR B N 1
ATOM 1406 C CA . THR B 1 2 ? 67.312 26.234 20.188 1 49.69 2 THR B CA 1
ATOM 1407 C C . THR B 1 2 ? 66 26.5 19.453 1 49.69 2 THR B C 1
ATOM 1409 O O . THR B 1 2 ? 65.25 27.453 19.781 1 49.69 2 THR B O 1
ATOM 1412 N N . SER B 1 3 ? 65.875 26.141 18.156 1 50.69 3 SER B N 1
ATOM 1413 C CA . SER B 1 3 ? 64.75 26.203 17.281 1 50.69 3 SER B CA 1
ATOM 1414 C C . SER B 1 3 ? 63.594 25.359 17.812 1 50.69 3 SER B C 1
ATOM 1416 O O . SER B 1 3 ? 63.75 24.156 18.016 1 50.69 3 SER B O 1
ATOM 1418 N N . ARG B 1 4 ? 62.656 25.969 18.609 1 55.31 4 ARG B N 1
ATOM 1419 C CA . ARG B 1 4 ? 61.406 25.344 19 1 55.31 4 ARG B CA 1
ATOM 1420 C C . ARG B 1 4 ? 60.562 24.984 17.781 1 55.31 4 ARG B C 1
ATOM 1422 O O . ARG B 1 4 ? 60.188 25.844 17 1 55.31 4 ARG B O 1
ATOM 1429 N N . HIS B 1 5 ? 60.781 23.812 17.25 1 54.38 5 HIS B N 1
ATOM 1430 C CA . HIS B 1 5 ? 59.844 23.312 16.234 1 54.38 5 HIS B CA 1
ATOM 1431 C C . HIS B 1 5 ? 58.438 23.203 16.766 1 54.38 5 HIS B C 1
ATOM 1433 O O . HIS B 1 5 ? 58.188 22.562 17.797 1 54.38 5 HIS B O 1
ATOM 1439 N N . PHE B 1 6 ? 57.594 24.234 16.562 1 53.31 6 PHE B N 1
ATOM 1440 C CA . PHE B 1 6 ? 56.156 24.172 16.812 1 53.31 6 PHE B CA 1
ATOM 1441 C C . PHE B 1 6 ? 55.5 23.094 15.953 1 53.31 6 PHE B C 1
ATOM 1443 O O . PHE B 1 6 ? 55.5 23.188 14.727 1 53.31 6 PHE B O 1
ATOM 1450 N N . LEU B 1 7 ? 55.344 21.906 16.469 1 51.72 7 LEU B N 1
ATOM 1451 C CA . LEU B 1 7 ? 54.562 20.859 15.828 1 51.72 7 LEU B CA 1
ATOM 1452 C C . LEU B 1 7 ? 53.094 21.25 15.781 1 51.72 7 LEU B C 1
ATOM 1454 O O . LEU B 1 7 ? 52.469 21.469 16.812 1 51.72 7 LEU B O 1
ATOM 1458 N N . LEU B 1 8 ? 52.656 21.828 14.648 1 52.66 8 LEU B N 1
ATOM 1459 C CA . LEU B 1 8 ? 51.25 22.062 14.383 1 52.66 8 LEU B CA 1
ATOM 1460 C C . LEU B 1 8 ? 50.469 20.75 14.32 1 52.66 8 LEU B C 1
ATOM 1462 O O . LEU B 1 8 ? 50.781 19.891 13.469 1 52.66 8 LEU B O 1
ATOM 1466 N N . ALA B 1 9 ? 49.75 20.375 15.352 1 55.22 9 ALA B N 1
ATOM 1467 C CA . ALA B 1 9 ? 48.812 19.25 15.336 1 55.22 9 ALA B CA 1
ATOM 1468 C C . ALA B 1 9 ? 47.625 19.547 14.445 1 55.22 9 ALA B C 1
ATOM 1470 O O . ALA B 1 9 ? 46.875 20.5 14.703 1 55.22 9 ALA B O 1
ATOM 1471 N N . VAL B 1 10 ? 47.656 19.141 13.18 1 52.94 10 VAL B N 1
ATOM 1472 C CA . VAL B 1 10 ? 46.469 19.203 12.305 1 52.94 10 VAL B CA 1
ATOM 1473 C C . VAL B 1 10 ? 45.375 18.266 12.828 1 52.94 10 VAL B C 1
ATOM 1475 O O . VAL B 1 10 ? 45.594 17.062 12.906 1 52.94 10 VAL B O 1
ATOM 1478 N N . ALA B 1 11 ? 44.406 18.766 13.617 1 52.06 11 ALA B N 1
ATOM 1479 C CA . ALA B 1 11 ? 43.188 18.031 14.008 1 52.06 11 ALA B CA 1
ATOM 1480 C C . ALA B 1 11 ? 42.375 17.625 12.781 1 52.06 11 ALA B C 1
ATOM 1482 O O . ALA B 1 11 ? 41.844 18.5 12.086 1 52.06 11 ALA B O 1
ATOM 1483 N N . PHE B 1 12 ? 42.594 16.453 12.172 1 48.81 12 PHE B N 1
ATOM 1484 C CA . PHE B 1 12 ? 41.75 15.906 11.117 1 48.81 12 PHE B CA 1
ATOM 1485 C C . PHE B 1 12 ? 40.344 15.633 11.641 1 48.81 12 PHE B C 1
ATOM 1487 O O . PHE B 1 12 ? 40.156 14.75 12.469 1 48.81 12 PHE B O 1
ATOM 1494 N N . THR B 1 13 ? 39.438 16.578 11.578 1 49.16 13 THR B N 1
ATOM 1495 C CA . THR B 1 13 ? 38.031 16.297 11.828 1 49.16 13 THR B CA 1
ATOM 1496 C C . THR B 1 13 ? 37.5 15.273 10.82 1 49.16 13 THR B C 1
ATOM 1498 O O . THR B 1 13 ? 37.469 15.555 9.617 1 49.16 13 THR B O 1
ATOM 1501 N N . PHE B 1 14 ? 37.594 13.969 11.117 1 44 14 PHE B N 1
ATOM 1502 C CA . PHE B 1 14 ? 36.938 12.922 10.375 1 44 14 PHE B CA 1
ATOM 1503 C C . PHE B 1 14 ? 35.438 13.164 10.336 1 44 14 PHE B C 1
ATOM 1505 O O . PHE B 1 14 ? 34.75 13.094 11.375 1 44 14 PHE B O 1
ATOM 1512 N N . PHE B 1 15 ? 34.938 13.898 9.297 1 43.91 15 PHE B N 1
ATOM 1513 C CA . PHE B 1 15 ? 33.5 13.922 9.008 1 43.91 15 PHE B CA 1
ATOM 1514 C C . PHE B 1 15 ? 33 12.516 8.727 1 43.91 15 PHE B C 1
ATOM 1516 O O . PHE B 1 15 ? 33.281 11.945 7.672 1 43.91 15 PHE B O 1
ATOM 1523 N N . LEU B 1 16 ? 32.688 11.766 9.75 1 40.84 16 LEU B N 1
ATOM 1524 C CA . LEU B 1 16 ? 31.891 10.57 9.508 1 40.84 16 LEU B CA 1
ATOM 1525 C C . LEU B 1 16 ? 30.609 10.922 8.773 1 40.84 16 LEU B C 1
ATOM 1527 O O . LEU B 1 16 ? 29.719 11.562 9.328 1 40.84 16 LEU B O 1
ATOM 1531 N N . SER B 1 17 ? 30.641 11.094 7.445 1 40.25 17 SER B N 1
ATOM 1532 C CA . SER B 1 17 ? 29.391 11.062 6.688 1 40.25 17 SER B CA 1
ATOM 1533 C C . SER B 1 17 ? 28.547 9.836 7.043 1 40.25 17 SER B C 1
ATOM 1535 O O . SER B 1 17 ? 29.016 8.703 6.902 1 40.25 17 SER B O 1
ATOM 1537 N N . SER B 1 18 ? 27.719 9.906 7.98 1 38.38 18 SER B N 1
ATOM 1538 C CA . SER B 1 18 ? 26.703 8.859 8.102 1 38.38 18 SER B CA 1
ATOM 1539 C C . SER B 1 18 ? 26.109 8.492 6.746 1 38.38 18 SER B C 1
ATOM 1541 O O . SER B 1 18 ? 25.5 9.336 6.086 1 38.38 18 SER B O 1
ATOM 1543 N N . ILE B 1 19 ? 26.859 7.742 5.949 1 38.75 19 ILE B N 1
ATOM 1544 C CA . ILE B 1 19 ? 26.031 7.082 4.945 1 38.75 19 ILE B CA 1
ATOM 1545 C C . ILE B 1 19 ? 24.719 6.637 5.57 1 38.75 19 ILE B C 1
ATOM 1547 O O . ILE B 1 19 ? 24.703 5.828 6.504 1 38.75 19 ILE B O 1
ATOM 1551 N N . SER B 1 20 ? 23.828 7.504 5.785 1 39.31 20 SER B N 1
ATOM 1552 C CA . SER B 1 20 ? 22.5 6.973 6.047 1 39.31 20 SER B CA 1
ATOM 1553 C C . SER B 1 20 ? 22.203 5.77 5.16 1 39.31 20 SER B C 1
ATOM 1555 O O . SER B 1 20 ? 22.109 5.895 3.938 1 39.31 20 SER B O 1
ATOM 1557 N N . ALA B 1 21 ? 22.859 4.66 5.367 1 38.69 21 ALA B N 1
ATOM 1558 C CA . ALA B 1 21 ? 22.438 3.43 4.703 1 38.69 21 ALA B CA 1
ATOM 1559 C C . ALA B 1 21 ? 20.938 3.441 4.418 1 38.69 21 ALA B C 1
ATOM 1561 O O . ALA B 1 21 ? 20.141 3.676 5.32 1 38.69 21 ALA B O 1
ATOM 1562 N N . ASP B 1 22 ? 20.438 3.805 3.359 1 45.91 22 ASP B N 1
ATOM 1563 C CA . ASP B 1 22 ? 19.094 3.648 2.834 1 45.91 22 ASP B CA 1
ATOM 1564 C C . ASP B 1 22 ? 18.469 2.334 3.299 1 45.91 22 ASP B C 1
ATOM 1566 O O . ASP B 1 22 ? 17.719 1.696 2.555 1 45.91 22 ASP B O 1
ATOM 1570 N N . SER B 1 23 ? 19.141 1.615 4.195 1 54.34 23 SER B N 1
ATOM 1571 C CA . SER B 1 23 ? 18.656 0.341 4.719 1 54.34 23 SER B CA 1
ATOM 1572 C C . SER B 1 23 ? 17.281 0.484 5.344 1 54.34 23 SER B C 1
ATOM 1574 O O . SER B 1 23 ? 16.719 -0.484 5.871 1 54.34 23 SER B O 1
ATOM 1576 N N . SER B 1 24 ? 16.719 1.696 5.355 1 76 24 SER B N 1
ATOM 1577 C CA . SER B 1 24 ? 15.453 1.92 6.047 1 76 24 SER B CA 1
ATOM 1578 C C . SER B 1 24 ? 14.281 1.351 5.258 1 76 24 SER B C 1
ATOM 1580 O O . SER B 1 24 ? 14.328 1.285 4.027 1 76 24 SER B O 1
ATOM 1582 N N . GLU B 1 25 ? 13.562 0.42 5.832 1 89.12 25 GLU B N 1
ATOM 1583 C CA . GLU B 1 25 ? 12.336 -0.158 5.277 1 89.12 25 GLU B CA 1
ATOM 1584 C C . GLU B 1 25 ? 11.258 0.904 5.105 1 89.12 25 GLU B C 1
ATOM 1586 O O . GLU B 1 25 ? 10.188 0.815 5.711 1 89.12 25 GLU B O 1
ATOM 1591 N N . ASP B 1 26 ? 11.68 1.843 4.145 1 94.94 26 ASP B N 1
ATOM 1592 C CA . ASP B 1 26 ? 10.805 3.002 3.998 1 94.94 26 ASP B CA 1
ATOM 1593 C C . ASP B 1 26 ? 9.828 2.812 2.836 1 94.94 26 ASP B C 1
ATOM 1595 O O . ASP B 1 26 ? 8.953 3.646 2.611 1 94.94 26 ASP B O 1
ATOM 1599 N N . CYS B 1 27 ? 10 1.711 2.129 1 98.5 27 CYS B N 1
ATOM 1600 C CA . CYS B 1 27 ? 9.133 1.526 0.968 1 98.5 27 CYS B CA 1
ATOM 1601 C C . CYS B 1 27 ? 8.078 0.463 1.239 1 98.5 27 CYS B C 1
ATOM 1603 O O . CYS B 1 27 ? 8.234 -0.353 2.15 1 98.5 27 CYS B O 1
ATOM 1605 N N . VAL B 1 28 ? 6.973 0.613 0.556 1 98.75 28 VAL B N 1
ATOM 1606 C CA . VAL B 1 28 ? 5.816 -0.257 0.761 1 98.75 28 VAL B CA 1
ATOM 1607 C C . VAL B 1 28 ? 5.52 -1.031 -0.521 1 98.75 28 VAL B C 1
ATOM 1609 O O . VAL B 1 28 ? 5.602 -0.479 -1.621 1 98.75 28 VAL B O 1
ATOM 1612 N N . TYR B 1 29 ? 5.234 -2.248 -0.393 1 98.88 29 TYR B N 1
ATOM 1613 C CA . TYR B 1 29 ? 4.84 -3.146 -1.472 1 98.88 29 TYR B CA 1
ATOM 1614 C C . TYR B 1 29 ? 3.443 -3.705 -1.23 1 98.88 29 TYR B C 1
ATOM 1616 O O . TYR B 1 29 ? 3.148 -4.211 -0.145 1 98.88 29 TYR B O 1
ATOM 1624 N N . THR B 1 30 ? 2.588 -3.533 -2.174 1 98.88 30 THR B N 1
ATOM 1625 C CA . THR B 1 30 ? 1.27 -4.16 -2.17 1 98.88 30 THR B CA 1
ATOM 1626 C C . THR B 1 30 ? 1.189 -5.258 -3.225 1 98.88 30 THR B C 1
ATOM 1628 O O . THR B 1 30 ? 1.605 -5.059 -4.367 1 98.88 30 THR B O 1
ATOM 1631 N N . LEU B 1 31 ? 0.741 -6.406 -2.814 1 98.94 31 LEU B N 1
ATOM 1632 C CA . LEU B 1 31 ? 0.609 -7.539 -3.723 1 98.94 31 LEU B CA 1
ATOM 1633 C C . LEU B 1 31 ? -0.847 -7.98 -3.838 1 98.94 31 LEU B C 1
ATOM 1635 O O . LEU B 1 31 ? -1.515 -8.195 -2.824 1 98.94 31 LEU B O 1
ATOM 1639 N N . TYR B 1 32 ? -1.379 -8.039 -5.004 1 98.81 32 TYR B N 1
ATOM 1640 C CA . TYR B 1 32 ? -2.576 -8.797 -5.344 1 98.81 32 TYR B CA 1
ATOM 1641 C C . TYR B 1 32 ? -2.213 -10.18 -5.879 1 98.81 32 TYR B C 1
ATOM 1643 O O . TYR B 1 32 ? -1.535 -10.297 -6.902 1 98.81 32 TYR B O 1
ATOM 1651 N N . VAL B 1 33 ? -2.629 -11.148 -5.152 1 98.88 33 VAL B N 1
ATOM 1652 C CA . VAL B 1 33 ? -2.307 -12.531 -5.5 1 98.88 33 VAL B CA 1
ATOM 1653 C C . VAL B 1 33 ? -3.578 -13.273 -5.898 1 98.88 33 VAL B C 1
ATOM 1655 O O . VAL B 1 33 ? -4.5 -13.414 -5.09 1 98.88 33 VAL B O 1
ATOM 1658 N N . ARG B 1 34 ? -3.539 -13.797 -7.082 1 98.62 34 ARG B N 1
ATOM 1659 C CA . ARG B 1 34 ? -4.703 -14.516 -7.586 1 98.62 34 ARG B CA 1
ATOM 1660 C C . ARG B 1 34 ? -4.465 -16.016 -7.57 1 98.62 34 ARG B C 1
ATOM 1662 O O . ARG B 1 34 ? -3.545 -16.516 -8.227 1 98.62 34 ARG B O 1
ATOM 1669 N N . THR B 1 35 ? -5.312 -16.672 -6.809 1 98.75 35 THR B N 1
ATOM 1670 C CA . THR B 1 35 ? -5.406 -18.125 -6.91 1 98.75 35 THR B CA 1
ATOM 1671 C C . THR B 1 35 ? -6.336 -18.531 -8.047 1 98.75 35 THR B C 1
ATOM 1673 O O . THR B 1 35 ? -7.438 -17.984 -8.18 1 98.75 35 THR B O 1
ATOM 1676 N N . GLY B 1 36 ? -5.879 -19.422 -8.859 1 98.19 36 GLY B N 1
ATOM 1677 C CA . GLY B 1 36 ? -6.691 -19.859 -9.984 1 98.19 36 GLY B CA 1
ATOM 1678 C C . GLY B 1 36 ? -8.008 -20.484 -9.562 1 98.19 36 GLY B C 1
ATOM 1679 O O . GLY B 1 36 ? -8.156 -20.922 -8.414 1 98.19 36 GLY B O 1
ATOM 1680 N N . SER B 1 37 ? -8.938 -20.578 -10.5 1 97.38 37 SER B N 1
ATOM 1681 C CA . SER B 1 37 ? -10.266 -21.094 -10.203 1 97.38 37 SER B CA 1
ATOM 1682 C C . SER B 1 37 ? -10.344 -22.609 -10.461 1 97.38 37 SER B C 1
ATOM 1684 O O . SER B 1 37 ? -11.422 -23.203 -10.367 1 97.38 37 SER B O 1
ATOM 1686 N N . ILE B 1 38 ? -9.266 -23.172 -10.734 1 96.06 38 ILE B N 1
ATOM 1687 C CA . ILE B 1 38 ? -9.227 -24.609 -10.977 1 96.06 38 ILE B CA 1
ATOM 1688 C C . ILE B 1 38 ? -9.609 -25.359 -9.695 1 96.06 38 ILE B C 1
ATOM 1690 O O . ILE B 1 38 ? -9.242 -24.938 -8.594 1 96.06 38 ILE B O 1
ATOM 1694 N N . ILE B 1 39 ? -10.305 -26.469 -9.875 1 95.06 39 ILE B N 1
ATOM 1695 C CA . ILE B 1 39 ? -10.758 -27.266 -8.742 1 95.06 39 ILE B CA 1
ATOM 1696 C C . ILE B 1 39 ? -9.57 -27.625 -7.852 1 95.06 39 ILE B C 1
ATOM 1698 O O . ILE B 1 39 ? -8.516 -28.031 -8.344 1 95.06 39 ILE B O 1
ATOM 1702 N N . LYS B 1 40 ? -9.734 -27.438 -6.547 1 95.31 40 LYS B N 1
ATOM 1703 C CA . LYS B 1 40 ? -8.727 -27.703 -5.523 1 95.31 40 LYS B CA 1
ATOM 1704 C C . LYS B 1 40 ? -7.508 -26.812 -5.691 1 95.31 40 LYS B C 1
ATOM 1706 O O . LYS B 1 40 ? -6.398 -27.172 -5.301 1 95.31 40 LYS B O 1
ATOM 1711 N N . GLY B 1 41 ? -7.703 -25.672 -6.344 1 97.5 41 GLY B N 1
ATOM 1712 C CA . GLY B 1 41 ? -6.59 -24.797 -6.645 1 97.5 41 GLY B CA 1
ATOM 1713 C C . GLY B 1 41 ? -6.113 -24 -5.438 1 97.5 41 GLY B C 1
ATOM 1714 O O . GLY B 1 41 ? -5.078 -23.328 -5.5 1 97.5 41 GLY B O 1
ATOM 1715 N N . GLY B 1 42 ? -6.855 -24.109 -4.254 1 98.19 42 GLY B N 1
ATOM 1716 C CA . GLY B 1 42 ? -6.48 -23.391 -3.049 1 98.19 42 GLY B CA 1
ATOM 1717 C C . GLY B 1 42 ? -5.492 -24.156 -2.184 1 98.19 42 GLY B C 1
ATOM 1718 O O . GLY B 1 42 ? -5.23 -25.328 -2.422 1 98.19 42 GLY B O 1
ATOM 1719 N N . THR B 1 43 ? -4.91 -23.391 -1.188 1 98.38 43 THR B N 1
ATOM 1720 C CA . THR B 1 43 ? -3.957 -24.047 -0.298 1 98.38 43 THR B CA 1
ATOM 1721 C C . THR B 1 43 ? -4.016 -23.438 1.1 1 98.38 43 THR B C 1
ATOM 1723 O O . THR B 1 43 ? -4.488 -22.312 1.272 1 98.38 43 THR B O 1
ATOM 1726 N N . ASP B 1 44 ? -3.549 -24.219 2.027 1 97.62 44 ASP B N 1
ATOM 1727 C CA . ASP B 1 44 ? -3.326 -23.719 3.383 1 97.62 44 ASP B CA 1
ATOM 1728 C C . ASP B 1 44 ? -1.837 -23.688 3.715 1 97.62 44 ASP B C 1
ATOM 1730 O O . ASP B 1 44 ? -1.458 -23.484 4.871 1 97.62 44 ASP B O 1
ATOM 1734 N N . SER B 1 45 ? -1.032 -23.922 2.695 1 98.56 45 SER B N 1
ATOM 1735 C CA . SER B 1 45 ? 0.415 -23.906 2.883 1 98.56 45 SER B CA 1
ATOM 1736 C C . SER B 1 45 ? 0.91 -22.5 3.221 1 98.56 45 SER B C 1
ATOM 1738 O O . SER B 1 45 ? 0.209 -21.516 2.98 1 98.56 45 SER B O 1
ATOM 1740 N N . LYS B 1 46 ? 2.117 -22.453 3.838 1 98.56 46 LYS B N 1
ATOM 1741 C CA . LYS B 1 46 ? 2.799 -21.172 4.016 1 98.56 46 LYS B CA 1
ATOM 1742 C C . LYS B 1 46 ? 3.494 -20.734 2.729 1 98.56 46 LYS B C 1
ATOM 1744 O O . LYS B 1 46 ? 4.258 -21.5 2.137 1 98.56 46 LYS B O 1
ATOM 1749 N N . ILE B 1 47 ? 3.191 -19.562 2.34 1 98.88 47 ILE B N 1
ATOM 1750 C CA . ILE B 1 47 ? 3.732 -19.031 1.094 1 98.88 47 ILE B CA 1
ATOM 1751 C C . ILE B 1 47 ? 4.777 -17.953 1.397 1 98.88 47 ILE B C 1
ATOM 1753 O O . ILE B 1 47 ? 4.531 -17.047 2.197 1 98.88 47 ILE B O 1
ATOM 1757 N N . SER B 1 48 ? 5.949 -18.078 0.81 1 98.94 48 SER B N 1
ATOM 1758 C CA . SER B 1 48 ? 6.969 -17.031 0.862 1 98.94 48 SER B CA 1
ATOM 1759 C C . SER B 1 48 ? 7.184 -16.406 -0.508 1 98.94 48 SER B C 1
ATOM 1761 O O . SER B 1 48 ? 6.965 -17.047 -1.537 1 98.94 48 SER B O 1
ATOM 1763 N N . VAL B 1 49 ? 7.605 -15.117 -0.503 1 98.94 49 VAL B N 1
ATOM 1764 C CA . VAL B 1 49 ? 7.797 -14.367 -1.741 1 98.94 49 VAL B CA 1
ATOM 1765 C C . VAL B 1 49 ? 9.102 -13.578 -1.673 1 98.94 49 VAL B C 1
ATOM 1767 O O . VAL B 1 49 ? 9.445 -13.031 -0.623 1 98.94 49 VAL B O 1
ATOM 1770 N N . THR B 1 50 ? 9.789 -13.578 -2.787 1 98.94 50 THR B N 1
ATOM 1771 C CA . THR B 1 50 ? 10.898 -12.656 -2.982 1 98.94 50 THR B CA 1
ATOM 1772 C C . THR B 1 50 ? 10.656 -11.758 -4.191 1 98.94 50 THR B C 1
ATOM 1774 O O . THR B 1 50 ? 10.32 -12.242 -5.273 1 98.94 50 THR B O 1
ATOM 1777 N N . LEU B 1 51 ? 10.773 -10.5 -3.979 1 98.88 51 LEU B N 1
ATOM 1778 C CA . LEU B 1 51 ? 10.734 -9.508 -5.047 1 98.88 51 LEU B CA 1
ATOM 1779 C C . LEU B 1 51 ? 12.141 -8.977 -5.34 1 98.88 51 LEU B C 1
ATOM 1781 O O . LEU B 1 51 ? 12.93 -8.766 -4.418 1 98.88 51 LEU B O 1
ATOM 1785 N N . GLY B 1 52 ? 12.375 -8.711 -6.605 1 98.38 52 GLY B N 1
ATOM 1786 C CA . GLY B 1 52 ? 13.695 -8.219 -6.953 1 98.38 52 GLY B CA 1
ATOM 1787 C C . GLY B 1 52 ? 13.68 -7.203 -8.078 1 98.38 52 GLY B C 1
ATOM 1788 O O . GLY B 1 52 ? 12.727 -7.145 -8.852 1 98.38 52 GLY B O 1
ATOM 1789 N N . ASP B 1 53 ? 14.766 -6.434 -8.07 1 97.31 53 ASP B N 1
ATOM 1790 C CA . ASP B 1 53 ? 14.906 -5.426 -9.117 1 97.31 53 ASP B CA 1
ATOM 1791 C C . ASP B 1 53 ? 16.141 -5.691 -9.977 1 97.31 53 ASP B C 1
ATOM 1793 O O . ASP B 1 53 ? 16.828 -6.707 -9.797 1 97.31 53 ASP B O 1
ATOM 1797 N N . VAL B 1 54 ? 16.375 -4.773 -10.922 1 95.94 54 VAL B N 1
ATOM 1798 C CA . VAL B 1 54 ? 17.406 -4.945 -11.938 1 95.94 54 VAL B CA 1
ATOM 1799 C C . VAL B 1 54 ? 18.781 -4.836 -11.297 1 95.94 54 VAL B C 1
ATOM 1801 O O . VAL B 1 54 ? 19.766 -5.352 -11.836 1 95.94 54 VAL B O 1
ATOM 1804 N N . THR B 1 55 ? 18.922 -4.176 -10.164 1 96.56 55 THR B N 1
ATOM 1805 C CA . THR B 1 55 ? 20.219 -3.953 -9.531 1 96.56 55 THR B CA 1
ATOM 1806 C C . THR B 1 55 ? 20.641 -5.176 -8.727 1 96.56 55 THR B C 1
ATOM 1808 O O . THR B 1 55 ? 21.781 -5.25 -8.258 1 96.56 55 THR B O 1
ATOM 1811 N N . GLY B 1 56 ? 19.719 -6.094 -8.484 1 96.38 56 GLY B N 1
ATOM 1812 C CA . GLY B 1 56 ? 20.031 -7.281 -7.703 1 96.38 56 GLY B CA 1
ATOM 1813 C C . GLY B 1 56 ? 19.516 -7.211 -6.277 1 96.38 56 GLY B C 1
ATOM 1814 O O . GLY B 1 56 ? 19.594 -8.188 -5.531 1 96.38 56 GLY B O 1
ATOM 1815 N N . LYS B 1 57 ? 19.016 -6.047 -5.895 1 97.62 57 LYS B N 1
ATOM 1816 C CA . LYS B 1 57 ? 18.391 -5.926 -4.578 1 97.62 57 LYS B CA 1
ATOM 1817 C C . LYS B 1 57 ? 17.078 -6.695 -4.523 1 97.62 57 LYS B C 1
ATOM 1819 O O . LYS B 1 57 ? 16.422 -6.887 -5.551 1 97.62 57 LYS B O 1
ATOM 1824 N N . SER B 1 58 ? 16.734 -7.125 -3.289 1 98.5 58 SER B N 1
ATOM 1825 C CA . SER B 1 58 ? 15.516 -7.91 -3.152 1 98.5 58 SER B CA 1
ATOM 1826 C C . SER B 1 58 ? 14.812 -7.625 -1.826 1 98.5 58 SER B C 1
ATOM 1828 O O . SER B 1 58 ? 15.422 -7.074 -0.906 1 98.5 58 SER B O 1
ATOM 1830 N N . VAL B 1 59 ? 13.531 -7.848 -1.749 1 98.69 59 VAL B N 1
ATOM 1831 C CA . VAL B 1 59 ? 12.719 -7.898 -0.542 1 98.69 59 VAL B CA 1
ATOM 1832 C C . VAL B 1 59 ? 12.211 -9.32 -0.319 1 98.69 59 VAL B C 1
ATOM 1834 O O . VAL B 1 59 ? 11.547 -9.898 -1.187 1 98.69 59 VAL B O 1
ATOM 1837 N N . TRP B 1 60 ? 12.586 -9.875 0.795 1 98.69 60 TRP B N 1
ATOM 1838 C CA . TRP B 1 60 ? 12.172 -11.227 1.145 1 98.69 60 TRP B CA 1
ATOM 1839 C C . TRP B 1 60 ? 11.023 -11.211 2.146 1 98.69 60 TRP B C 1
ATOM 1841 O O . TRP B 1 60 ? 11.109 -10.547 3.182 1 98.69 60 TRP B O 1
ATOM 1851 N N . ILE B 1 61 ? 9.914 -11.93 1.809 1 98.69 61 ILE B N 1
ATOM 1852 C CA . ILE B 1 61 ? 8.719 -12.094 2.629 1 98.69 61 ILE B CA 1
ATOM 1853 C C . ILE B 1 61 ? 8.562 -13.555 3.033 1 98.69 61 ILE B C 1
ATOM 1855 O O . ILE B 1 61 ? 7.98 -14.352 2.293 1 98.69 61 ILE B O 1
ATOM 1859 N N . PRO B 1 62 ? 8.992 -13.906 4.188 1 98.69 62 PRO B N 1
ATOM 1860 C CA . PRO B 1 62 ? 9.055 -15.328 4.535 1 98.69 62 PRO B CA 1
ATOM 1861 C C . PRO B 1 62 ? 7.676 -15.945 4.746 1 98.69 62 PRO B C 1
ATOM 1863 O O . PRO B 1 62 ? 7.504 -17.156 4.582 1 98.69 62 PRO B O 1
ATOM 1866 N N . ASP B 1 63 ? 6.742 -15.148 5.203 1 98.75 63 ASP B N 1
ATOM 1867 C CA . ASP B 1 63 ? 5.352 -15.555 5.391 1 98.75 63 ASP B CA 1
ATOM 1868 C C . ASP B 1 63 ? 4.395 -14.477 4.891 1 98.75 63 ASP B C 1
ATOM 1870 O O . ASP B 1 63 ? 4.102 -13.516 5.605 1 98.75 63 ASP B O 1
ATOM 1874 N N . LEU B 1 64 ? 3.848 -14.711 3.713 1 98.81 64 LEU B N 1
ATOM 1875 C CA . LEU B 1 64 ? 3.084 -13.68 3.025 1 98.81 64 LEU B CA 1
ATOM 1876 C C . LEU B 1 64 ? 1.825 -13.32 3.809 1 98.81 64 LEU B C 1
ATOM 1878 O O . LEU B 1 64 ? 1.39 -12.164 3.799 1 98.81 64 LEU B O 1
ATOM 1882 N N . GLU B 1 65 ? 1.262 -14.219 4.527 1 98.5 65 GLU B N 1
ATOM 1883 C CA . GLU B 1 65 ? 0.038 -13.953 5.277 1 98.5 65 GLU B CA 1
ATOM 1884 C C . GLU B 1 65 ? 0.269 -12.898 6.355 1 98.5 65 GLU B C 1
ATOM 1886 O O . GLU B 1 65 ? -0.663 -12.195 6.75 1 98.5 65 GLU B O 1
ATOM 1891 N N . LYS B 1 66 ? 1.442 -12.789 6.855 1 97.56 66 LYS B N 1
ATOM 1892 C CA . LYS B 1 66 ? 1.749 -11.758 7.844 1 97.56 66 LYS B CA 1
ATOM 1893 C C . LYS B 1 66 ? 1.59 -10.359 7.246 1 97.56 66 LYS B C 1
ATOM 1895 O O . LYS B 1 66 ? 1.49 -9.375 7.98 1 97.56 66 LYS B O 1
ATOM 1900 N N . TRP B 1 67 ? 1.582 -10.289 5.934 1 98.31 67 TRP B N 1
ATOM 1901 C CA . TRP B 1 67 ? 1.339 -9.039 5.223 1 98.31 67 TRP B CA 1
ATOM 1902 C C . TRP B 1 67 ? -0.127 -8.922 4.82 1 98.31 67 TRP B C 1
ATOM 1904 O O . TRP B 1 67 ? -0.51 -7.973 4.125 1 98.31 67 TRP B O 1
ATOM 1914 N N . GLY B 1 68 ? -0.985 -9.812 5.23 1 98.5 68 GLY B N 1
ATOM 1915 C CA . GLY B 1 68 ? -2.361 -9.867 4.762 1 98.5 68 GLY B CA 1
ATOM 1916 C C . GLY B 1 68 ? -3.201 -8.703 5.258 1 98.5 68 GLY B C 1
ATOM 1917 O O . GLY B 1 68 ? -3.178 -8.375 6.449 1 98.5 68 GLY B O 1
ATOM 1918 N N . LEU B 1 69 ? -4.023 -8.172 4.32 1 98.12 69 LEU B N 1
ATOM 1919 C CA . LEU B 1 69 ? -4.844 -7.023 4.688 1 98.12 69 LEU B CA 1
ATOM 1920 C C . LEU B 1 69 ? -6.281 -7.441 4.961 1 98.12 69 LEU B C 1
ATOM 1922 O O . LEU B 1 69 ? -7.113 -6.613 5.336 1 98.12 69 LEU B O 1
ATOM 1926 N N . MET B 1 70 ? -6.578 -8.727 4.789 1 96.5 70 MET B N 1
ATOM 1927 C CA . MET B 1 70 ? -7.961 -9.164 4.973 1 96.5 70 MET B CA 1
ATOM 1928 C C . MET B 1 70 ? -8.188 -9.656 6.395 1 96.5 70 MET B C 1
ATOM 1930 O O . MET B 1 70 ? -9.305 -10.055 6.746 1 96.5 70 MET B O 1
ATOM 1934 N N . GLY B 1 71 ? -7.141 -9.617 7.227 1 92.56 71 GLY B N 1
ATOM 1935 C CA . GLY B 1 71 ? -7.273 -9.945 8.633 1 92.56 71 GLY B CA 1
ATOM 1936 C C . GLY B 1 71 ? -6.801 -11.352 8.969 1 92.56 71 GLY B C 1
ATOM 1937 O O . GLY B 1 71 ? -6.57 -12.164 8.078 1 92.56 71 GLY B O 1
ATOM 1938 N N . PRO B 1 72 ? -6.621 -11.609 10.227 1 90.88 72 PRO B N 1
ATOM 1939 C CA . PRO B 1 72 ? -5.992 -12.859 10.672 1 90.88 72 PRO B CA 1
ATOM 1940 C C . PRO B 1 72 ? -6.918 -14.062 10.539 1 90.88 72 PRO B C 1
ATOM 1942 O O . PRO B 1 72 ? -6.449 -15.211 10.531 1 90.88 72 PRO B O 1
ATOM 1945 N N . TYR B 1 73 ? -8.227 -13.953 10.383 1 94.31 73 TYR B N 1
ATOM 1946 C CA . TYR B 1 73 ? -9.148 -15.086 10.32 1 94.31 73 TYR B CA 1
ATOM 1947 C C . TYR B 1 73 ? -9.609 -15.344 8.891 1 94.31 73 TYR B C 1
ATOM 1949 O O . TYR B 1 73 ? -10.43 -16.234 8.641 1 94.31 73 TYR B O 1
ATOM 1957 N N . TYR B 1 74 ? -9.156 -14.523 8.07 1 96.81 74 TYR B N 1
ATOM 1958 C CA . TYR B 1 74 ? -9.453 -14.695 6.656 1 96.81 74 TYR B CA 1
ATOM 1959 C C . TYR B 1 74 ? -8.758 -15.93 6.098 1 96.81 74 TYR B C 1
ATOM 1961 O O . TYR B 1 74 ? -7.602 -16.203 6.434 1 96.81 74 TYR B O 1
ATOM 1969 N N . ASP B 1 75 ? -9.414 -16.719 5.25 1 97.31 75 ASP B N 1
ATOM 1970 C CA . ASP B 1 75 ? -8.844 -17.891 4.609 1 97.31 75 ASP B CA 1
ATOM 1971 C C . ASP B 1 75 ? -8.18 -17.531 3.283 1 97.31 75 ASP B C 1
ATOM 1973 O O . ASP B 1 75 ? -8.828 -17.516 2.236 1 97.31 75 ASP B O 1
ATOM 1977 N N . TYR B 1 76 ? -6.914 -17.312 3.338 1 98 76 TYR B N 1
ATOM 1978 C CA . TYR B 1 76 ? -6.148 -16.875 2.176 1 98 76 TYR B CA 1
ATOM 1979 C C . TYR B 1 76 ? -5.941 -18.031 1.193 1 98 76 TYR B C 1
ATOM 1981 O O . TYR B 1 76 ? -6.082 -19.203 1.558 1 98 76 TYR B O 1
ATOM 1989 N N . TYR B 1 77 ? -5.629 -17.703 -0.067 1 98.44 77 TYR B N 1
ATOM 1990 C CA . TYR B 1 77 ? -5.211 -18.578 -1.154 1 98.44 77 TYR B CA 1
ATOM 1991 C C . TYR B 1 77 ? -6.312 -19.578 -1.512 1 98.44 77 TYR B C 1
ATOM 1993 O O . TYR B 1 77 ? -6.035 -20.719 -1.851 1 98.44 77 TYR B O 1
ATOM 2001 N N . GLU B 1 78 ? -7.57 -19.203 -1.271 1 98.06 78 GLU B N 1
ATOM 2002 C CA . GLU B 1 78 ? -8.68 -20.062 -1.694 1 98.06 78 GLU B CA 1
ATOM 2003 C C . GLU B 1 78 ? -8.906 -19.953 -3.199 1 98.06 78 GLU B C 1
ATOM 2005 O O . GLU B 1 78 ? -8.641 -18.906 -3.805 1 98.06 78 GLU B O 1
ATOM 2010 N N . ARG B 1 79 ? -9.422 -20.969 -3.693 1 97.56 79 ARG B N 1
ATOM 2011 C CA . ARG B 1 79 ? -9.711 -21.047 -5.121 1 97.56 79 ARG B CA 1
ATOM 2012 C C . ARG B 1 79 ? -10.5 -19.828 -5.594 1 97.56 79 ARG B C 1
ATOM 2014 O O . ARG B 1 79 ? -11.539 -19.5 -5.02 1 97.56 79 ARG B O 1
ATOM 2021 N N . GLY B 1 80 ? -9.945 -19.188 -6.645 1 97.69 80 GLY B N 1
ATOM 2022 C CA . GLY B 1 80 ? -10.664 -18.094 -7.285 1 97.69 80 GLY B CA 1
ATOM 2023 C C . GLY B 1 80 ? -10.461 -16.75 -6.59 1 97.69 80 GLY B C 1
ATOM 2024 O O . GLY B 1 80 ? -10.828 -15.711 -7.129 1 97.69 80 GLY B O 1
ATOM 2025 N N . ASN B 1 81 ? -9.797 -16.766 -5.5 1 97 81 ASN B N 1
ATOM 2026 C CA . ASN B 1 81 ? -9.656 -15.539 -4.707 1 97 81 ASN B CA 1
ATOM 2027 C C . ASN B 1 81 ? -8.555 -14.641 -5.25 1 97 81 ASN B C 1
ATOM 2029 O O . ASN B 1 81 ? -7.594 -15.125 -5.855 1 97 81 ASN B O 1
ATOM 2033 N N . VAL B 1 82 ? -8.734 -13.367 -5.094 1 98.06 82 VAL B N 1
ATOM 2034 C CA . VAL B 1 82 ? -7.648 -12.391 -5.113 1 98.06 82 VAL B CA 1
ATOM 2035 C C . VAL B 1 82 ? -7.387 -11.883 -3.695 1 98.06 82 VAL B C 1
ATOM 2037 O O . VAL B 1 82 ? -8.227 -11.195 -3.109 1 98.06 82 VAL B O 1
ATOM 2040 N N . ASP B 1 83 ? -6.277 -12.25 -3.195 1 98.56 83 ASP B N 1
ATOM 2041 C CA . ASP B 1 83 ? -5.906 -11.828 -1.849 1 98.56 83 ASP B CA 1
ATOM 2042 C C . ASP B 1 83 ? -4.949 -10.641 -1.888 1 98.56 83 ASP B C 1
ATOM 2044 O O . ASP B 1 83 ? -4.176 -10.492 -2.834 1 98.56 83 ASP B O 1
ATOM 2048 N N . ILE B 1 84 ? -5.016 -9.789 -0.837 1 98.88 84 ILE B N 1
ATOM 2049 C CA . ILE B 1 84 ? -4.273 -8.531 -0.801 1 98.88 84 ILE B CA 1
ATOM 2050 C C . ILE B 1 84 ? -3.271 -8.562 0.352 1 98.88 84 ILE B C 1
ATOM 2052 O O . ILE B 1 84 ? -3.637 -8.852 1.493 1 98.88 84 ILE B O 1
ATOM 2056 N N . PHE B 1 85 ? -2.039 -8.258 0.02 1 98.81 85 PHE B N 1
ATOM 2057 C CA . PHE B 1 85 ? -0.95 -8.219 0.989 1 98.81 85 PHE B CA 1
ATOM 2058 C C . PHE B 1 85 ? -0.18 -6.906 0.89 1 98.81 85 PHE B C 1
ATOM 2060 O O . PHE B 1 85 ? 0.002 -6.367 -0.204 1 98.81 85 PHE B O 1
ATOM 2067 N N . THR B 1 86 ? 0.272 -6.434 2.066 1 98.81 86 THR B N 1
ATOM 2068 C CA . THR B 1 86 ? 1.1 -5.234 2.059 1 98.81 86 THR B CA 1
ATOM 2069 C C . THR B 1 86 ? 2.125 -5.273 3.188 1 98.81 86 THR B C 1
ATOM 2071 O O . THR B 1 86 ? 1.846 -5.801 4.266 1 98.81 86 THR B O 1
ATOM 2074 N N . GLY B 1 87 ? 3.27 -4.672 2.881 1 98.44 87 GLY B N 1
ATOM 2075 C CA . GLY B 1 87 ? 4.312 -4.574 3.891 1 98.44 87 GLY B CA 1
ATOM 2076 C C . GLY B 1 87 ? 5.449 -3.652 3.492 1 98.44 87 GLY B C 1
ATOM 2077 O O . GLY B 1 87 ? 5.484 -3.16 2.361 1 98.44 87 GLY B O 1
ATOM 2078 N N . ARG B 1 88 ? 6.309 -3.465 4.41 1 98.5 88 ARG B N 1
ATOM 2079 C CA . ARG B 1 88 ? 7.461 -2.59 4.207 1 98.5 88 ARG B CA 1
ATOM 2080 C C . ARG B 1 88 ? 8.695 -3.391 3.807 1 98.5 88 ARG B C 1
ATOM 2082 O O . ARG B 1 88 ? 8.805 -4.578 4.129 1 98.5 88 ARG B O 1
ATOM 2089 N N . GLY B 1 89 ? 9.57 -2.771 3.094 1 98 89 GLY B N 1
ATOM 2090 C CA . GLY B 1 89 ? 10.875 -3.303 2.727 1 98 89 GLY B CA 1
ATOM 2091 C C . GLY B 1 89 ? 11.844 -2.232 2.26 1 98 89 GLY B C 1
ATOM 2092 O O . GLY B 1 89 ? 11.5 -1.05 2.217 1 98 89 GLY B O 1
ATOM 2093 N N . GLN B 1 90 ? 13.078 -2.723 2.033 1 97.69 90 GLN B N 1
ATOM 2094 C CA . GLN B 1 90 ? 14.039 -1.798 1.434 1 97.69 90 GLN B CA 1
ATOM 2095 C C . GLN B 1 90 ? 13.531 -1.273 0.094 1 97.69 90 GLN B C 1
ATOM 2097 O O . GLN B 1 90 ? 12.75 -1.946 -0.589 1 97.69 90 GLN B O 1
ATOM 2102 N N . CYS B 1 91 ? 13.977 -0.103 -0.205 1 97.88 91 CYS B N 1
ATOM 2103 C CA . CYS B 1 91 ? 13.531 0.478 -1.467 1 97.88 91 CYS B CA 1
ATOM 2104 C C . CYS B 1 91 ? 14.25 -0.163 -2.646 1 97.88 91 CYS B C 1
ATOM 2106 O O . CYS B 1 91 ? 15.461 0.009 -2.809 1 97.88 91 CYS B O 1
ATOM 2108 N N . LEU B 1 92 ? 13.469 -0.865 -3.449 1 97.5 92 LEU B N 1
ATOM 2109 C CA . LEU B 1 92 ? 13.977 -1.372 -4.723 1 97.5 92 LEU B CA 1
ATOM 2110 C C . LEU B 1 92 ? 13.914 -0.293 -5.797 1 97.5 92 LEU B C 1
ATOM 2112 O O . LEU B 1 92 ? 13.281 0.747 -5.605 1 97.5 92 LEU B O 1
ATOM 2116 N N . SER B 1 93 ? 14.633 -0.573 -6.871 1 95 93 SER B N 1
ATOM 2117 C CA . SER B 1 93 ? 14.555 0.285 -8.047 1 95 93 SER B CA 1
ATOM 2118 C C . SER B 1 93 ? 13.508 -0.219 -9.031 1 95 93 SER B C 1
ATOM 2120 O O . SER B 1 93 ? 13.734 -1.2 -9.742 1 95 93 SER B O 1
ATOM 2122 N N . PRO B 1 94 ? 12.398 0.428 -9.156 1 94.31 94 PRO B N 1
ATOM 2123 C CA . PRO B 1 94 ? 11.359 -0.052 -10.07 1 94.31 94 PRO B CA 1
ATOM 2124 C C . PRO B 1 94 ? 11.797 0.007 -11.539 1 94.31 94 PRO B C 1
ATOM 2126 O O . PRO B 1 94 ? 12.648 0.82 -11.898 1 94.31 94 PRO B O 1
ATOM 2129 N N . PRO B 1 95 ? 11.156 -0.801 -12.336 1 95 95 PRO B N 1
ATOM 2130 C CA . PRO B 1 95 ? 10.102 -1.762 -11.984 1 95 95 PRO B CA 1
ATOM 2131 C C . PRO B 1 95 ? 10.648 -2.988 -11.258 1 95 95 PRO B C 1
ATOM 2133 O O . PRO B 1 95 ? 11.805 -3.361 -11.445 1 95 95 PRO B O 1
ATOM 2136 N N . ILE B 1 96 ? 9.797 -3.508 -10.336 1 97.12 96 ILE B N 1
ATOM 2137 C CA . ILE B 1 96 ? 10.086 -4.848 -9.828 1 97.12 96 ILE B CA 1
ATOM 2138 C C . ILE B 1 96 ? 10.062 -5.848 -10.977 1 97.12 96 ILE B C 1
ATOM 2140 O O . ILE B 1 96 ? 9.055 -5.98 -11.68 1 97.12 96 ILE B O 1
ATOM 2144 N N . CYS B 1 97 ? 11.109 -6.527 -11.133 1 97.31 97 CYS B N 1
ATOM 2145 C CA . CYS B 1 97 ? 11.188 -7.289 -12.375 1 97.31 97 CYS B CA 1
ATOM 2146 C C . CYS B 1 97 ? 11.469 -8.758 -12.094 1 97.31 97 CYS B C 1
ATOM 2148 O O . CYS B 1 97 ? 11.555 -9.57 -13.023 1 97.31 97 CYS B O 1
ATOM 2150 N N . ARG B 1 98 ? 11.625 -9.078 -10.836 1 98.06 98 ARG B N 1
ATOM 2151 C CA . ARG B 1 98 ? 11.836 -10.469 -10.461 1 98.06 98 ARG B CA 1
ATOM 2152 C C . ARG B 1 98 ? 10.867 -10.891 -9.367 1 98.06 98 ARG B C 1
ATOM 2154 O O . ARG B 1 98 ? 10.617 -10.141 -8.422 1 98.06 98 ARG B O 1
ATOM 2161 N N . LEU B 1 99 ? 10.422 -12.148 -9.484 1 98.69 99 LEU B N 1
ATOM 2162 C CA . LEU B 1 99 ? 9.516 -12.758 -8.523 1 98.69 99 LEU B CA 1
ATOM 2163 C C . LEU B 1 99 ? 9.914 -14.203 -8.25 1 98.69 99 LEU B C 1
ATOM 2165 O O . LEU B 1 99 ? 10.203 -14.961 -9.18 1 98.69 99 LEU B O 1
ATOM 2169 N N . ASN B 1 100 ? 10 -14.531 -7.02 1 98.88 100 ASN B N 1
ATOM 2170 C CA . ASN B 1 100 ? 10.023 -15.922 -6.582 1 98.88 100 ASN B CA 1
ATOM 2171 C C . ASN B 1 100 ? 8.914 -16.203 -5.57 1 98.88 100 ASN B C 1
ATOM 2173 O O . ASN B 1 100 ? 8.727 -15.445 -4.617 1 98.88 100 ASN B O 1
ATOM 2177 N N . VAL B 1 101 ? 8.164 -17.219 -5.816 1 98.94 101 VAL B N 1
ATOM 2178 C CA . VAL B 1 101 ? 7.133 -17.672 -4.887 1 98.94 101 VAL B CA 1
ATOM 2179 C C . VAL B 1 101 ? 7.387 -19.125 -4.496 1 98.94 101 VAL B C 1
ATOM 2181 O O . VAL B 1 101 ? 7.641 -19.969 -5.355 1 98.94 101 VAL B O 1
ATOM 2184 N N . THR B 1 102 ? 7.309 -19.391 -3.229 1 98.94 102 THR B N 1
ATOM 2185 C CA . THR B 1 102 ? 7.527 -20.734 -2.738 1 98.94 102 THR B CA 1
ATOM 2186 C C . THR B 1 102 ? 6.438 -21.141 -1.748 1 98.94 102 THR B C 1
ATOM 2188 O O . THR B 1 102 ? 6.133 -20.391 -0.816 1 98.94 102 THR B O 1
ATOM 2191 N N . SER B 1 103 ? 5.812 -22.25 -2.016 1 98.94 103 SER B N 1
ATOM 2192 C CA . SER B 1 103 ? 4.977 -22.922 -1.032 1 98.94 103 SER B CA 1
ATOM 2193 C C . SER B 1 103 ? 5.793 -23.891 -0.181 1 98.94 103 SER B C 1
ATOM 2195 O O . SER B 1 103 ? 6.66 -24.594 -0.697 1 98.94 103 SER B O 1
ATOM 2197 N N . ASP B 1 104 ? 5.492 -23.953 1.063 1 98.75 104 ASP B N 1
ATOM 2198 C CA . ASP B 1 104 ? 6.262 -24.891 1.875 1 98.75 104 ASP B CA 1
ATOM 2199 C C . ASP B 1 104 ? 5.68 -26.297 1.79 1 98.75 104 ASP B C 1
ATOM 2201 O O . ASP B 1 104 ? 6.211 -27.234 2.395 1 98.75 104 ASP B O 1
ATOM 2205 N N . GLY B 1 105 ? 4.559 -26.422 1.155 1 98.12 105 GLY B N 1
ATOM 2206 C CA . GLY B 1 105 ? 3.973 -27.719 0.893 1 98.12 105 GLY B CA 1
ATOM 2207 C C . GLY B 1 105 ? 3.279 -28.312 2.104 1 98.12 105 GLY B C 1
ATOM 2208 O O . GLY B 1 105 ? 2.955 -29.516 2.115 1 98.12 105 GLY B O 1
ATOM 2209 N N . SER B 1 106 ? 3.051 -27.531 3.068 1 97.38 106 SER B N 1
ATOM 2210 C CA . SER B 1 106 ? 2.424 -28.062 4.277 1 97.38 106 SER B CA 1
ATOM 2211 C C . SER B 1 106 ? 0.912 -28.156 4.113 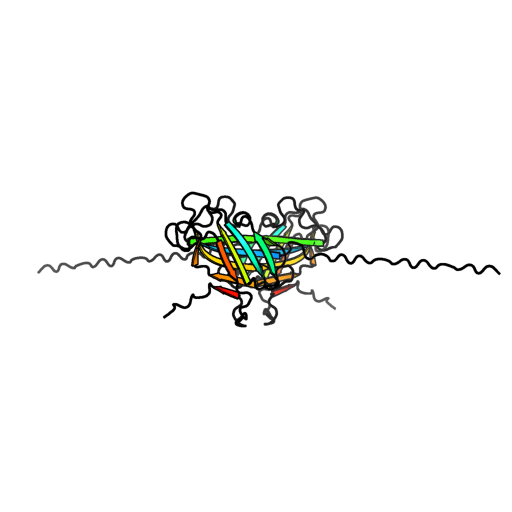1 97.38 106 SER B C 1
ATOM 2213 O O . SER B 1 106 ? 0.332 -27.531 3.227 1 97.38 106 SER B O 1
ATOM 2215 N N . GLY B 1 107 ? 0.245 -28.922 5.047 1 92.19 107 GLY B N 1
ATOM 2216 C CA . GLY B 1 107 ? -1.198 -29.094 5.031 1 92.19 107 GLY B CA 1
ATOM 2217 C C . GLY B 1 107 ? -1.65 -30.219 4.109 1 92.19 107 GLY B C 1
ATOM 2218 O O . GLY B 1 107 ? -0.892 -30.656 3.246 1 92.19 107 GLY B O 1
ATOM 2219 N N . ASP B 1 108 ? -2.965 -30.594 4.316 1 87.5 108 ASP B N 1
ATOM 2220 C CA . ASP B 1 108 ? -3.6 -31.562 3.426 1 87.5 108 ASP B CA 1
ATOM 2221 C C . ASP B 1 108 ? -3.951 -30.922 2.084 1 87.5 108 ASP B C 1
ATOM 2223 O O . ASP B 1 108 ? -4.355 -29.766 2.031 1 87.5 108 ASP B O 1
ATOM 2227 N N . HIS B 1 109 ? -3.664 -31.578 0.891 1 91.19 109 HIS B N 1
ATOM 2228 C CA . HIS B 1 109 ? -3.936 -31 -0.426 1 91.19 109 HIS B CA 1
ATOM 2229 C C . HIS B 1 109 ? -3.195 -29.688 -0.623 1 91.19 109 HIS B C 1
ATOM 2231 O O . HIS B 1 109 ? -3.814 -28.656 -0.912 1 91.19 109 HIS B O 1
ATOM 2237 N N . HIS B 1 110 ? -1.859 -29.766 -0.495 1 97.25 110 HIS B N 1
ATOM 2238 C CA . HIS B 1 110 ? -0.994 -28.594 -0.417 1 97.25 110 HIS B CA 1
ATOM 2239 C C . HIS B 1 110 ? -0.912 -27.875 -1.761 1 97.25 11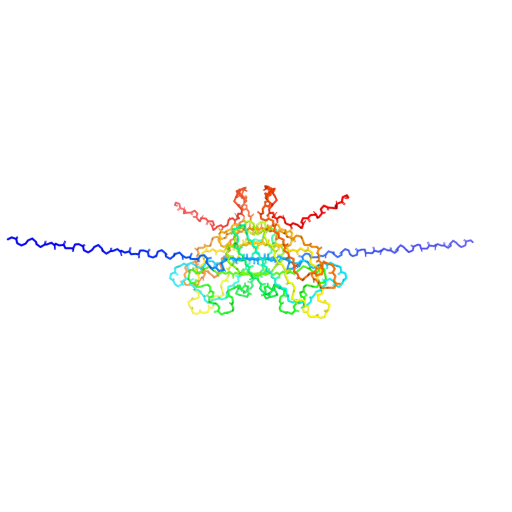0 HIS B C 1
ATOM 2241 O O . HIS B 1 110 ? -0.453 -26.734 -1.833 1 97.25 110 HIS B O 1
ATOM 2247 N N . GLY B 1 111 ? -1.364 -28.547 -2.865 1 98.19 111 GLY B N 1
ATOM 2248 C CA . GLY B 1 111 ? -1.246 -27.922 -4.172 1 98.19 111 GLY B CA 1
ATOM 2249 C C . GLY B 1 111 ? -1.924 -26.562 -4.246 1 98.19 111 GLY B C 1
ATOM 2250 O O . GLY B 1 111 ? -3.002 -26.375 -3.682 1 98.19 111 GLY B O 1
ATOM 2251 N N . TRP B 1 112 ? -1.281 -25.734 -4.91 1 98.75 112 TRP B N 1
ATOM 2252 C CA . TRP B 1 112 ? -1.784 -24.375 -5.074 1 98.75 112 TRP B CA 1
ATOM 2253 C C . TRP B 1 112 ? -1.636 -23.906 -6.516 1 98.75 112 TRP B C 1
ATOM 2255 O O . TRP B 1 112 ? -0.538 -23.938 -7.078 1 98.75 112 TRP B O 1
ATOM 2265 N N . PHE B 1 113 ? -2.729 -23.547 -7.086 1 98.75 113 PHE B N 1
ATOM 2266 C CA . PHE B 1 113 ? -2.639 -22.984 -8.422 1 98.75 113 PHE B CA 1
ATOM 2267 C C . PHE B 1 113 ? -2.549 -21.469 -8.359 1 98.75 113 PHE B C 1
ATOM 2269 O O . PHE B 1 113 ? -3.535 -20.797 -8.055 1 98.75 113 PHE B O 1
ATOM 2276 N N . LEU B 1 114 ? -1.38 -20.969 -8.656 1 98.81 114 LEU B N 1
ATOM 2277 C CA . LEU B 1 114 ? -1.122 -19.531 -8.656 1 98.81 114 LEU B CA 1
ATOM 2278 C C . LEU B 1 114 ? -1.282 -18.953 -10.055 1 98.81 114 LEU B C 1
ATOM 2280 O O . LEU B 1 114 ? -0.555 -19.328 -10.977 1 98.81 114 LEU B O 1
ATOM 2284 N N . ASP B 1 115 ? -2.205 -18.062 -10.203 1 98.38 115 ASP B N 1
ATOM 2285 C CA . ASP B 1 115 ? -2.459 -17.453 -11.5 1 98.38 115 ASP B CA 1
ATOM 2286 C C . ASP B 1 115 ? -1.515 -16.281 -11.75 1 98.38 115 ASP B C 1
ATOM 2288 O O . ASP B 1 115 ? -0.679 -16.328 -12.656 1 98.38 115 ASP B O 1
ATOM 2292 N N . PHE B 1 116 ? -1.557 -15.25 -10.906 1 98.25 116 PHE B N 1
ATOM 2293 C CA . PHE B 1 116 ? -0.644 -14.125 -11.086 1 98.25 116 PHE B CA 1
ATOM 2294 C C . PHE B 1 116 ? -0.382 -13.422 -9.758 1 98.25 116 PHE B C 1
ATOM 2296 O O . PHE B 1 116 ? -1.104 -13.633 -8.789 1 98.25 116 PHE B O 1
ATOM 2303 N N . VAL B 1 117 ? 0.647 -12.68 -9.711 1 98.75 117 VAL B N 1
ATOM 2304 C CA . VAL B 1 117 ? 0.99 -11.734 -8.648 1 98.75 117 VAL B CA 1
ATOM 2305 C C . VAL B 1 117 ? 1.167 -10.336 -9.25 1 98.75 117 VAL B C 1
ATOM 2307 O O . VAL B 1 117 ? 2 -10.133 -10.133 1 98.75 117 VAL B O 1
ATOM 2310 N N . GLU B 1 118 ? 0.358 -9.438 -8.844 1 98.25 118 GLU B N 1
ATOM 2311 C CA . GLU B 1 118 ? 0.49 -8.031 -9.219 1 98.25 118 GLU B CA 1
ATOM 2312 C C . GLU B 1 118 ? 1.055 -7.207 -8.062 1 98.25 118 GLU B C 1
ATOM 2314 O O . GLU B 1 118 ? 0.512 -7.227 -6.957 1 98.25 118 GLU B O 1
ATOM 2319 N N . THR B 1 119 ? 2.152 -6.492 -8.297 1 98.44 119 THR B N 1
ATOM 2320 C CA . THR B 1 119 ? 2.816 -5.742 -7.238 1 98.44 119 THR B CA 1
ATOM 2321 C C . THR B 1 119 ? 2.754 -4.242 -7.512 1 98.44 119 THR B C 1
ATOM 2323 O O . THR B 1 119 ? 2.838 -3.812 -8.664 1 98.44 119 THR B O 1
ATOM 2326 N N . THR B 1 120 ? 2.553 -3.473 -6.512 1 98.06 120 THR B N 1
ATOM 2327 C CA . THR B 1 120 ? 2.697 -2.021 -6.551 1 98.06 120 THR B CA 1
ATOM 2328 C C . THR B 1 120 ? 3.754 -1.556 -5.555 1 98.06 120 THR B C 1
ATOM 2330 O O . THR B 1 120 ? 3.721 -1.938 -4.383 1 98.06 120 THR B O 1
ATOM 2333 N N . PHE B 1 121 ? 4.707 -0.813 -6.078 1 97.75 121 PHE B N 1
ATOM 2334 C CA . PHE B 1 121 ? 5.77 -0.19 -5.301 1 97.75 121 PHE B CA 1
ATOM 2335 C C . PHE B 1 121 ? 5.422 1.257 -4.973 1 97.75 121 PHE B C 1
ATOM 2337 O O . PHE B 1 121 ? 4.941 1.998 -5.832 1 97.75 121 PHE B O 1
ATOM 2344 N N . THR B 1 122 ? 5.617 1.58 -3.711 1 97.25 122 THR B N 1
ATOM 2345 C CA . THR B 1 122 ? 5.496 2.973 -3.293 1 97.25 122 THR B CA 1
ATOM 2346 C C . THR B 1 122 ? 6.594 3.338 -2.297 1 97.25 122 THR B C 1
ATOM 2348 O O . THR B 1 122 ? 7.051 2.486 -1.53 1 97.25 122 THR B O 1
ATOM 2351 N N . GLY B 1 123 ? 7.055 4.59 -2.318 1 96.06 123 GLY B N 1
ATOM 2352 C CA . GLY B 1 123 ? 8 5.164 -1.376 1 96.06 123 GLY B CA 1
ATOM 2353 C C . GLY B 1 123 ? 7.801 6.652 -1.16 1 96.06 123 GLY B C 1
ATOM 2354 O O . GLY B 1 123 ? 7.086 7.305 -1.924 1 96.06 123 GLY B O 1
ATOM 2355 N N . PRO B 1 124 ? 8.359 7.121 -0.028 1 94.56 124 PRO B N 1
ATOM 2356 C CA . PRO B 1 124 ? 8.227 8.562 0.196 1 94.56 124 PRO B CA 1
ATOM 2357 C C . PRO B 1 124 ? 8.867 9.391 -0.91 1 94.56 124 PRO B C 1
ATOM 2359 O O . PRO B 1 124 ? 10.07 9.273 -1.155 1 94.56 124 PRO B O 1
ATOM 2362 N N . HIS B 1 125 ? 8.023 10.227 -1.599 1 93.25 125 HIS B N 1
ATOM 2363 C CA . HIS B 1 125 ? 8.461 11.102 -2.676 1 93.25 125 HIS B CA 1
ATOM 2364 C C . HIS B 1 125 ? 9.039 10.305 -3.842 1 93.25 125 HIS B C 1
ATOM 2366 O O . HIS B 1 125 ? 9.977 10.758 -4.504 1 93.25 125 HIS B O 1
ATOM 2372 N N . LYS B 1 126 ? 8.633 9.125 -3.941 1 93.56 126 LYS B N 1
ATOM 2373 C CA . LYS B 1 126 ? 8.992 8.281 -5.078 1 93.56 126 LYS B CA 1
ATOM 2374 C C . LYS B 1 126 ? 7.773 7.984 -5.945 1 93.56 126 LYS B C 1
ATOM 2376 O O . LYS B 1 126 ? 6.664 7.82 -5.43 1 93.56 126 LYS B O 1
ATOM 2381 N N . GLN B 1 127 ? 7.996 7.855 -7.238 1 92.31 127 GLN B N 1
ATOM 2382 C CA . GLN B 1 127 ? 6.91 7.488 -8.141 1 92.31 127 GLN B CA 1
ATOM 2383 C C . GLN B 1 127 ? 6.473 6.043 -7.914 1 92.31 127 GLN B C 1
ATOM 2385 O O . GLN B 1 127 ? 7.309 5.148 -7.777 1 92.31 127 GLN B O 1
ATOM 2390 N N . CYS B 1 128 ? 5.137 5.852 -7.836 1 95.81 128 CYS B N 1
ATOM 2391 C CA . CYS B 1 128 ? 4.648 4.484 -7.723 1 95.81 128 CYS B CA 1
ATOM 2392 C C . CYS B 1 128 ? 4.855 3.719 -9.023 1 95.81 128 CYS B C 1
ATOM 2394 O O . CYS B 1 128 ? 4.918 4.32 -10.094 1 95.81 128 CYS B O 1
ATOM 2396 N N . SER B 1 129 ? 5.031 2.43 -8.898 1 95.12 129 SER B N 1
ATOM 2397 C CA . SER B 1 129 ? 5.297 1.548 -10.031 1 95.12 129 SER B CA 1
ATOM 2398 C C . SER B 1 129 ? 4.609 0.198 -9.852 1 95.12 129 SER B C 1
ATOM 2400 O O . SER B 1 129 ? 4.492 -0.302 -8.727 1 95.12 129 SER B O 1
ATOM 2402 N N . GLN B 1 130 ? 4.145 -0.356 -10.984 1 96.56 130 GLN B N 1
ATOM 2403 C CA . GLN B 1 130 ? 3.428 -1.624 -10.906 1 96.56 130 GLN B CA 1
ATOM 2404 C C . GLN B 1 130 ? 4.055 -2.664 -11.836 1 96.56 130 GLN B C 1
ATOM 2406 O O . GLN B 1 130 ? 4.566 -2.326 -12.898 1 96.56 130 GLN B O 1
ATOM 2411 N N . SER B 1 131 ? 4.051 -3.863 -11.367 1 96.44 131 SER B N 1
ATOM 2412 C CA . SER B 1 131 ? 4.422 -5.035 -12.156 1 96.44 131 SER B CA 1
ATOM 2413 C C . SER B 1 131 ? 3.389 -6.148 -12.008 1 96.44 131 SER B C 1
ATOM 2415 O O . SER B 1 131 ? 2.818 -6.332 -10.93 1 96.44 131 SER B O 1
ATOM 2417 N N . ILE B 1 132 ? 3.209 -6.824 -13.047 1 96.81 132 ILE B N 1
ATOM 2418 C CA . ILE B 1 132 ? 2.387 -8.023 -12.945 1 96.81 132 ILE B CA 1
ATOM 2419 C C . ILE B 1 132 ? 3.17 -9.234 -13.461 1 96.81 132 ILE B C 1
ATOM 2421 O O . ILE B 1 132 ? 3.795 -9.164 -14.523 1 96.81 132 ILE B O 1
ATOM 2425 N N . PHE B 1 133 ? 3.164 -10.266 -12.711 1 97.25 133 PHE B N 1
ATOM 2426 C CA . PHE B 1 133 ? 3.795 -11.539 -13.031 1 97.25 133 PHE B CA 1
ATOM 2427 C C . PHE B 1 133 ? 2.744 -12.609 -13.297 1 97.25 133 PHE B C 1
ATOM 2429 O O . PHE B 1 133 ? 2.033 -13.039 -12.383 1 97.25 133 PHE B O 1
ATOM 2436 N N . TYR B 1 134 ? 2.684 -13.055 -14.492 1 97.25 134 TYR B N 1
ATOM 2437 C CA . TYR B 1 134 ? 1.795 -14.164 -14.828 1 97.25 134 TYR B CA 1
ATOM 2438 C C . TYR B 1 134 ? 2.492 -15.508 -14.633 1 97.25 134 TYR B C 1
ATOM 2440 O O . TYR B 1 134 ? 3.477 -15.805 -15.312 1 97.25 134 TYR B O 1
ATOM 2448 N N . VAL B 1 135 ? 1.941 -16.234 -13.711 1 97.44 135 VAL B N 1
ATOM 2449 C CA . VAL B 1 135 ? 2.564 -17.5 -13.359 1 97.44 135 VAL B CA 1
ATOM 2450 C C . VAL B 1 135 ? 1.81 -18.656 -14.023 1 97.44 135 VAL B C 1
ATOM 2452 O O . VAL B 1 135 ? 2.34 -19.312 -14.914 1 97.44 135 VAL B O 1
ATOM 2455 N N . GLY B 1 136 ? 0.558 -18.891 -13.68 1 97.38 136 GLY B N 1
ATOM 2456 C CA . GLY B 1 136 ? -0.301 -19.859 -14.344 1 97.38 136 GLY B CA 1
ATOM 2457 C C . GLY B 1 136 ? 0.151 -21.297 -14.141 1 97.38 136 GLY B C 1
ATOM 2458 O O . GLY B 1 136 ? 0.235 -22.062 -15.102 1 97.38 136 GLY B O 1
ATOM 2459 N N . GLN B 1 137 ? 0.476 -21.656 -12.945 1 97.25 137 GLN B N 1
ATOM 2460 C CA . GLN B 1 137 ? 0.836 -23.062 -12.742 1 97.25 137 GLN B CA 1
ATOM 2461 C C . GLN B 1 137 ? 0.616 -23.469 -11.289 1 97.25 137 GLN B C 1
ATOM 2463 O O . GLN B 1 137 ? 0.368 -22.625 -10.43 1 97.25 137 GLN B O 1
ATOM 2468 N N . TRP B 1 138 ? 0.716 -24.75 -11.094 1 98.31 138 TRP B N 1
ATOM 2469 C CA . TRP B 1 138 ? 0.661 -25.359 -9.773 1 98.31 138 TRP B CA 1
ATOM 2470 C C . TRP B 1 138 ? 1.996 -25.219 -9.047 1 98.31 138 TRP B C 1
ATOM 2472 O O . TRP B 1 138 ? 3.059 -25.375 -9.656 1 98.31 138 TRP B O 1
ATOM 2482 N N . LEU B 1 139 ? 1.956 -24.906 -7.832 1 98.81 139 LEU B N 1
ATOM 2483 C CA . LEU B 1 139 ? 3.016 -25.203 -6.875 1 98.81 139 LEU B CA 1
ATOM 2484 C C . LEU B 1 139 ? 2.658 -26.422 -6.027 1 98.81 139 LEU B C 1
ATOM 2486 O O . LEU B 1 139 ? 1.924 -26.312 -5.043 1 98.81 139 LEU B O 1
ATOM 2490 N N . ALA B 1 140 ? 3.209 -27.516 -6.434 1 98.5 140 ALA B N 1
ATOM 2491 C CA . ALA B 1 140 ? 2.766 -28.797 -5.871 1 98.5 140 ALA B CA 1
ATOM 2492 C C . ALA B 1 140 ? 3.768 -29.906 -6.176 1 98.5 140 ALA B C 1
ATOM 2494 O O . ALA B 1 140 ? 4.516 -29.828 -7.152 1 98.5 140 ALA B O 1
ATOM 2495 N N . THR B 1 141 ? 3.689 -30.875 -5.336 1 97.69 141 THR B N 1
ATOM 2496 C CA . THR B 1 141 ? 4.504 -32.062 -5.605 1 97.69 141 THR B CA 1
ATOM 2497 C C . THR B 1 141 ? 3.688 -33.125 -6.324 1 97.69 141 THR B C 1
ATOM 2499 O O . THR B 1 141 ? 4.242 -34.094 -6.824 1 97.69 141 THR B O 1
ATOM 2502 N N . ASP B 1 142 ? 2.402 -32.969 -6.461 1 95.88 142 ASP B N 1
ATOM 2503 C CA . ASP B 1 142 ? 1.527 -34 -7.012 1 95.88 142 ASP B CA 1
ATOM 2504 C C . ASP B 1 142 ? 0.797 -33.5 -8.25 1 95.88 142 ASP B C 1
ATOM 2506 O O . ASP B 1 142 ? -0.194 -34.094 -8.68 1 95.88 142 ASP B O 1
ATOM 2510 N N . ALA B 1 143 ? 1.107 -32.375 -8.734 1 96.31 143 ALA B N 1
ATOM 2511 C CA . ALA B 1 143 ? 0.649 -31.844 -10.008 1 96.31 143 ALA B CA 1
ATOM 2512 C C . ALA B 1 143 ? 1.797 -31.188 -10.766 1 96.31 143 ALA B C 1
ATOM 2514 O O . ALA B 1 143 ? 2.738 -30.672 -10.156 1 96.31 143 ALA B O 1
ATOM 2515 N N . PRO B 1 144 ? 1.703 -31.203 -12.086 1 95.88 144 PRO B N 1
ATOM 2516 C CA . PRO B 1 144 ? 2.779 -30.547 -12.836 1 95.88 144 PRO B CA 1
ATOM 2517 C C . PRO B 1 144 ? 2.867 -29.047 -12.562 1 95.88 144 PRO B C 1
ATOM 2519 O O . PRO B 1 144 ? 1.839 -28.391 -12.391 1 95.88 144 PRO B O 1
ATOM 2522 N N . PRO B 1 145 ? 4.133 -28.531 -12.578 1 97.56 145 PRO B N 1
ATOM 2523 C CA . PRO B 1 145 ? 5.418 -29.141 -12.945 1 97.56 145 PRO B CA 1
ATOM 2524 C C . PRO B 1 145 ? 6.094 -29.844 -11.766 1 97.56 145 PRO B C 1
ATOM 2526 O O . PRO B 1 145 ? 7.309 -30.062 -11.789 1 97.56 145 PRO B O 1
ATOM 2529 N N . TYR B 1 146 ? 5.422 -30.156 -10.703 1 98.06 146 TYR B N 1
ATOM 2530 C CA . TYR B 1 146 ? 5.867 -30.906 -9.531 1 98.06 146 TYR B CA 1
ATOM 2531 C C . TYR B 1 146 ? 6.949 -30.141 -8.773 1 98.06 146 TYR B C 1
ATOM 2533 O O . TYR B 1 146 ? 7.969 -30.719 -8.391 1 98.06 146 TYR B O 1
ATOM 2541 N N . GLU B 1 147 ? 6.793 -28.828 -8.781 1 98.56 147 GLU B N 1
ATOM 2542 C CA . GLU B 1 147 ? 7.676 -27.922 -8.062 1 98.56 147 GLU B CA 1
ATOM 2543 C C . GLU B 1 147 ? 6.902 -27.094 -7.047 1 98.56 147 GLU B C 1
ATOM 2545 O O . GLU B 1 147 ? 5.777 -26.656 -7.316 1 98.56 147 GLU B O 1
ATOM 2550 N N . LEU B 1 148 ? 7.555 -26.828 -5.957 1 98.88 148 LEU B N 1
ATOM 2551 C CA . LEU B 1 148 ? 6.922 -26.031 -4.91 1 98.88 148 LEU B CA 1
ATOM 2552 C C . LEU B 1 148 ? 7.285 -24.562 -5.047 1 98.88 148 LEU B C 1
ATOM 2554 O O . LEU B 1 148 ? 6.77 -23.719 -4.309 1 98.88 148 LEU B O 1
ATOM 2558 N N . SER B 1 149 ? 8.172 -24.25 -5.984 1 98.88 149 SER B N 1
ATOM 2559 C CA . SER B 1 149 ? 8.625 -22.875 -6.184 1 98.88 149 SER B CA 1
ATOM 2560 C C . SER B 1 149 ? 8.586 -22.484 -7.656 1 98.88 149 SER B C 1
ATOM 2562 O O . SER B 1 149 ? 8.688 -23.344 -8.531 1 98.88 149 SER B O 1
ATOM 2564 N N . VAL B 1 150 ? 8.383 -21.25 -7.891 1 98.69 150 VAL B N 1
ATOM 2565 C CA . VAL B 1 150 ? 8.469 -20.688 -9.234 1 98.69 150 VAL B CA 1
ATOM 2566 C C . VAL B 1 150 ? 9.242 -19.375 -9.203 1 98.69 150 VAL B C 1
ATOM 2568 O O . VAL B 1 150 ? 9.117 -18.594 -8.258 1 98.69 150 VAL B O 1
ATOM 2571 N N . SER B 1 151 ? 10.039 -19.156 -10.219 1 98.25 151 SER B N 1
ATOM 2572 C CA . SER B 1 151 ? 10.797 -17.922 -10.383 1 98.25 151 SER B CA 1
ATOM 2573 C C . SER B 1 151 ? 10.555 -17.297 -11.75 1 98.25 151 SER B C 1
ATOM 2575 O O . SER B 1 151 ? 10.609 -17.984 -12.766 1 98.25 151 SER B O 1
ATOM 2577 N N . LEU B 1 152 ? 10.203 -16.078 -11.734 1 97.5 152 LEU B N 1
ATOM 2578 C CA . LEU B 1 152 ? 10.094 -15.289 -12.953 1 97.5 152 LEU B CA 1
ATOM 2579 C C . LEU B 1 152 ? 11.086 -14.125 -12.938 1 97.5 152 LEU B C 1
ATOM 2581 O O . LEU B 1 152 ? 11.203 -13.422 -11.938 1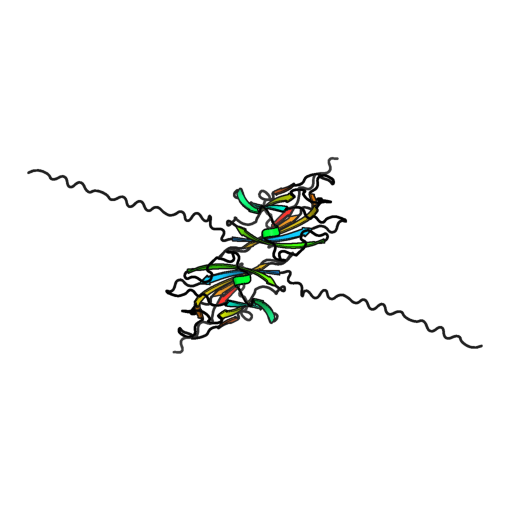 97.5 152 LEU B O 1
ATOM 2585 N N . ASP B 1 153 ? 11.812 -13.977 -14.047 1 95.88 153 ASP B N 1
ATOM 2586 C CA . ASP B 1 153 ? 12.82 -12.922 -14.164 1 95.88 153 ASP B CA 1
ATOM 2587 C C . ASP B 1 153 ? 12.68 -12.164 -15.477 1 95.88 153 ASP B C 1
ATOM 2589 O O . ASP B 1 153 ? 13.023 -12.688 -16.547 1 95.88 153 ASP B O 1
ATOM 2593 N N . GLY B 1 154 ? 12.203 -10.938 -15.367 1 95.38 154 GLY B N 1
ATOM 2594 C CA . GLY B 1 154 ? 12.047 -10.094 -16.531 1 95.38 154 GLY B CA 1
ATOM 2595 C C . GLY B 1 154 ? 13.031 -8.945 -16.578 1 95.38 154 GLY B C 1
ATOM 2596 O O . GLY B 1 154 ? 12.859 -7.992 -17.344 1 95.38 154 GLY B O 1
ATOM 2597 N N . CYS B 1 155 ? 14.055 -8.992 -15.859 1 93.88 155 CYS B N 1
ATOM 2598 C CA . CYS B 1 155 ? 14.938 -7.84 -15.703 1 93.88 155 CYS B CA 1
ATOM 2599 C C . CYS B 1 155 ? 15.711 -7.566 -16.984 1 93.88 155 CYS B C 1
ATOM 2601 O O . CYS B 1 155 ? 16.125 -6.434 -17.234 1 93.88 155 CYS B O 1
ATOM 2603 N N . LYS B 1 156 ? 15.953 -8.5 -17.75 1 87.94 156 LYS B N 1
ATOM 2604 C CA . LYS B 1 156 ? 16.719 -8.305 -18.969 1 87.94 156 LYS B CA 1
ATOM 2605 C C . LYS B 1 156 ? 15.812 -7.859 -20.125 1 87.94 156 LYS B C 1
ATOM 2607 O O . LYS B 1 156 ? 16.297 -7.48 -21.188 1 87.94 156 LYS B O 1
ATOM 2612 N N . LYS B 1 157 ? 14.594 -8.125 -19.984 1 73.25 157 LYS B N 1
ATOM 2613 C CA . LYS B 1 157 ? 13.688 -7.711 -21.047 1 73.25 157 LYS B CA 1
ATOM 2614 C C . LYS B 1 157 ? 13.703 -6.195 -21.234 1 73.25 157 LYS B C 1
ATOM 2616 O O . LYS B 1 157 ? 13.805 -5.449 -20.25 1 73.25 157 LYS B O 1
ATOM 2621 N N . LYS B 1 158 ? 14.305 -5.82 -22.422 1 58.16 158 LYS B N 1
ATOM 2622 C CA . LYS B 1 158 ? 14.156 -4.398 -22.719 1 58.16 158 LYS B CA 1
ATOM 2623 C C . LYS B 1 158 ? 12.734 -3.926 -22.422 1 58.16 158 LYS B C 1
ATOM 2625 O O . LYS B 1 158 ? 11.766 -4.586 -22.812 1 58.16 158 LYS B O 1
ATOM 2630 N N . THR B 1 159 ? 12.555 -3.689 -21.344 1 51.22 159 THR B N 1
ATOM 2631 C CA . THR B 1 159 ? 11.242 -3.283 -20.844 1 51.22 159 THR B CA 1
ATOM 2632 C C . THR B 1 159 ? 10.477 -2.504 -21.906 1 51.22 159 THR B C 1
ATOM 2634 O O . THR B 1 159 ? 10.906 -1.431 -22.328 1 51.22 159 THR B O 1
ATOM 2637 N N . GLY B 1 160 ? 10.328 -3.164 -23.188 1 43.34 160 GLY B N 1
ATOM 2638 C CA . GLY B 1 160 ? 9.344 -2.354 -23.875 1 43.34 160 GLY B CA 1
ATOM 2639 C C . GLY B 1 160 ? 8.383 -1.645 -22.938 1 43.34 160 GLY B C 1
ATOM 2640 O O . GLY B 1 160 ? 7.352 -2.199 -22.562 1 43.34 160 GLY B O 1
ATOM 2641 N N . LEU B 1 161 ? 8.984 -1.179 -21.984 1 45.59 161 LEU B N 1
ATOM 2642 C CA . LEU B 1 161 ? 8.047 -0.282 -21.312 1 45.59 161 LEU B CA 1
ATOM 2643 C C . LEU B 1 161 ? 7.098 0.351 -22.328 1 45.59 161 LEU B C 1
ATOM 2645 O O . LEU B 1 161 ? 7.516 1.156 -23.156 1 45.59 161 LEU B O 1
ATOM 2649 N N . VAL B 1 162 ? 6.379 -0.361 -23.078 1 39.41 162 VAL B N 1
ATOM 2650 C CA . VAL B 1 162 ? 5.426 0.441 -23.828 1 39.41 162 VAL B CA 1
ATOM 2651 C C . VAL B 1 162 ? 5.18 1.768 -23.125 1 39.41 162 VAL B C 1
ATOM 2653 O O . VAL B 1 162 ? 4.809 1.785 -21.938 1 39.41 162 VAL B O 1
ATOM 2656 N N . GLU B 1 163 ? 6.004 2.711 -23.469 1 43.31 163 GLU B N 1
ATOM 2657 C CA . GLU B 1 163 ? 5.863 4.109 -23.078 1 43.31 163 GLU B CA 1
ATOM 2658 C C . GLU B 1 163 ? 4.516 4.359 -22.406 1 43.31 163 GLU B C 1
ATOM 2660 O O . GLU B 1 163 ? 4.418 5.172 -21.484 1 43.31 163 GLU B O 1
ATOM 2665 N N . HIS B 1 164 ? 3.514 3.674 -23.047 1 41.28 164 HIS B N 1
ATOM 2666 C CA . HIS B 1 164 ? 2.137 3.98 -22.672 1 41.28 164 HIS B CA 1
ATOM 2667 C C . HIS B 1 164 ? 1.677 3.115 -21.5 1 41.28 164 HIS B C 1
ATOM 2669 O O . HIS B 1 164 ? 0.599 3.338 -20.953 1 41.28 164 HIS B O 1
ATOM 2675 N N . ALA B 1 165 ? 2.346 1.758 -21.391 1 49.25 165 ALA B N 1
ATOM 2676 C CA . ALA B 1 165 ? 1.631 0.929 -20.422 1 49.25 165 ALA B CA 1
ATOM 2677 C C . ALA B 1 165 ? 2.182 1.131 -19.016 1 49.25 165 ALA B C 1
ATOM 2679 O O . ALA B 1 165 ? 3.379 0.952 -18.781 1 49.25 165 ALA B O 1
ATOM 2680 N N . ARG B 1 166 ? 1.627 1.796 -18.094 1 65.31 166 ARG B N 1
ATOM 2681 C CA . ARG B 1 166 ? 1.761 2.24 -16.703 1 65.31 166 ARG B CA 1
ATOM 2682 C C . ARG B 1 166 ? 2.094 1.072 -15.781 1 65.31 166 ARG B C 1
ATOM 2684 O O . ARG B 1 166 ? 2.469 1.274 -14.625 1 65.31 166 ARG B O 1
ATOM 2691 N N . ARG B 1 167 ? 2.164 -0.286 -16.469 1 79.81 167 ARG B N 1
ATOM 2692 C CA . ARG B 1 167 ? 2.465 -1.459 -15.656 1 79.81 167 ARG B CA 1
ATOM 2693 C C . ARG B 1 167 ? 3.518 -2.336 -16.328 1 79.81 167 ARG B C 1
ATOM 2695 O O . ARG B 1 167 ? 3.439 -2.598 -17.531 1 79.81 167 ARG B O 1
ATOM 2702 N N . PHE B 1 168 ? 4.566 -2.855 -15.734 1 83.12 168 PHE B N 1
ATOM 2703 C CA . PHE B 1 168 ? 5.586 -3.779 -16.219 1 83.12 168 PHE B CA 1
ATOM 2704 C C . PHE B 1 168 ? 5.086 -5.219 -16.156 1 83.12 168 PHE B C 1
ATOM 2706 O O . PHE B 1 168 ? 4.645 -5.684 -15.102 1 83.12 168 PHE B O 1
ATOM 2713 N N . VAL B 1 169 ? 5.176 -5.961 -17.297 1 87.44 169 VAL B N 1
ATOM 2714 C CA . VAL B 1 169 ? 4.586 -7.293 -17.375 1 87.44 169 VAL B CA 1
ATOM 2715 C C . VAL B 1 169 ? 5.684 -8.336 -17.547 1 87.44 169 VAL B C 1
ATOM 2717 O O . VAL B 1 169 ? 6.566 -8.195 -18.391 1 87.44 169 VAL B O 1
ATOM 2720 N N . VAL B 1 170 ? 5.664 -9.359 -16.688 1 88.19 170 VAL B N 1
ATOM 2721 C CA . VAL B 1 170 ? 6.574 -10.492 -16.781 1 88.19 170 VAL B CA 1
ATOM 2722 C C . VAL B 1 170 ? 5.773 -11.789 -16.891 1 88.19 170 VAL B C 1
ATOM 2724 O O . VAL B 1 170 ? 4.887 -12.055 -16.078 1 88.19 170 VAL B O 1
ATOM 2727 N N . SER B 1 171 ? 6.059 -12.539 -17.906 1 86.31 171 SER B N 1
ATOM 2728 C CA . SER B 1 171 ? 5.441 -13.844 -18.094 1 86.31 171 SER B CA 1
ATOM 2729 C C . SER B 1 171 ? 6.492 -14.922 -18.328 1 86.31 171 SER B C 1
ATOM 2731 O O . SER B 1 171 ? 7.664 -14.617 -18.562 1 86.31 171 SER B O 1
ATOM 2733 N N . LYS B 1 172 ? 6.129 -16.203 -18.078 1 79 172 LYS B N 1
ATOM 2734 C CA . LYS B 1 172 ? 7.016 -17.328 -18.391 1 79 172 LYS B CA 1
ATOM 2735 C C . LYS B 1 172 ? 7.363 -17.359 -19.875 1 79 172 LYS B C 1
ATOM 2737 O O . LYS B 1 172 ? 6.527 -17.016 -20.719 1 79 172 LYS B O 1
ATOM 2742 N N . PRO B 1 173 ? 8.727 -17.594 -20.141 1 62.38 173 PRO B N 1
ATOM 2743 C CA . PRO B 1 173 ? 9.055 -17.734 -21.562 1 62.38 173 PRO B CA 1
ATOM 2744 C C . PRO B 1 173 ? 8.289 -18.875 -22.219 1 62.38 173 PRO B C 1
ATOM 2746 O O . PRO B 1 173 ? 8 -19.891 -21.578 1 62.38 173 PRO B O 1
ATOM 2749 N N . THR B 1 174 ? 7.449 -18.531 -23.234 1 55.06 174 THR B N 1
ATOM 2750 C CA . THR B 1 174 ? 6.781 -19.578 -23.984 1 55.06 174 THR B CA 1
ATOM 2751 C C . THR B 1 174 ? 7.785 -20.641 -24.438 1 55.06 174 THR B C 1
ATOM 2753 O O . THR B 1 174 ? 8.828 -20.297 -25.016 1 55.06 174 THR B O 1
ATOM 2756 N N . ARG B 1 175 ? 7.93 -21.781 -23.812 1 47.69 175 ARG B N 1
ATOM 2757 C CA . ARG B 1 175 ? 8.719 -22.859 -24.406 1 47.69 175 ARG B CA 1
ATOM 2758 C C . ARG B 1 175 ? 8.391 -23.031 -25.891 1 47.69 175 ARG B C 1
ATOM 2760 O O . ARG B 1 175 ? 7.215 -23.109 -26.266 1 47.69 175 ARG B O 1
ATOM 2767 N N . SER B 1 176 ? 9.234 -22.609 -26.844 1 39.69 176 SER B N 1
ATOM 2768 C 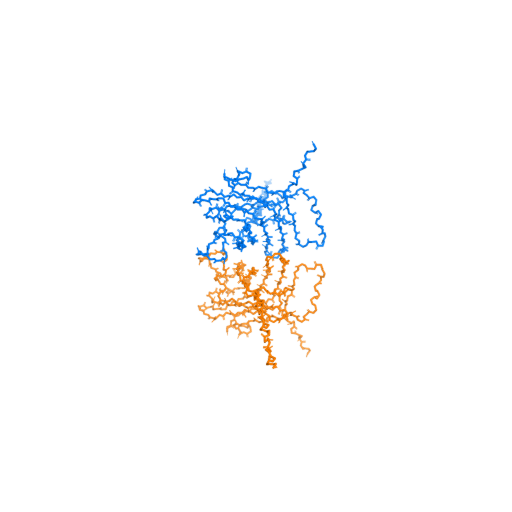CA . SER B 1 176 ? 9.109 -23.016 -28.25 1 39.69 176 SER B CA 1
ATOM 2769 C C . SER B 1 176 ? 8.789 -24.5 -28.359 1 39.69 176 SER B C 1
ATOM 2771 O O . SER B 1 176 ? 9.492 -25.344 -27.797 1 39.69 176 SER B O 1
ATOM 2773 N N . ALA B 1 177 ? 7.496 -24.969 -28.703 1 40.75 177 ALA B N 1
ATOM 2774 C CA . ALA B 1 177 ? 7.242 -26.312 -29.234 1 40.75 177 ALA B CA 1
ATOM 2775 C C . ALA B 1 177 ? 8.312 -26.703 -30.25 1 40.75 177 ALA B C 1
ATOM 2777 O O . ALA B 1 177 ? 8.508 -26.016 -31.266 1 40.75 177 ALA B O 1
ATOM 2778 N N . SER B 1 178 ? 9.406 -27.297 -29.984 1 31.3 178 SER B N 1
ATOM 2779 C CA . SER B 1 178 ? 10.148 -27.969 -31.047 1 31.3 178 SER B CA 1
ATOM 2780 C C . SER B 1 178 ? 9.219 -28.578 -32.094 1 31.3 178 SER B C 1
ATOM 2782 O O . SER B 1 178 ? 8.203 -29.188 -31.734 1 31.3 178 SER B O 1
ATOM 2784 N N . GLU B 1 179 ? 9.391 -28.281 -33.469 1 29.53 179 GLU B N 1
ATOM 2785 C CA . GLU B 1 179 ? 9.102 -29.203 -34.562 1 29.53 179 GLU B CA 1
ATOM 2786 C C . GLU B 1 179 ? 9.609 -30.609 -34.219 1 29.53 179 GLU B C 1
ATOM 2788 O O . GLU B 1 179 ? 10.727 -30.766 -33.719 1 29.53 179 GLU B O 1
#

Secondary structure (DSSP, 8-state):
---------------------S-S--EEEEEEEEE--STT----S-EEEEEE-TTS-EEEES-GGGGBSS-TTS-TT-TT-EEEEEEEE----SSP-EEEEEE---STT--EEEEEEEEEEEETTEEEEEEEEEEEEEE-SSSTT--SEEEEE-TTS-----TT-SEEEEE--------/---------------------S-S--EEEEEEEEE--STT----S-EEEEEE-TTS-EEEES-GGGGBSS-TTS-TT-TT-EEEEEEEE----SSP-EEEEEE---STT--EEEEEEEEEEEETTEEEEEEEEEEEEEE-SSSTT--SEEEEE-TTS-----TT-SEEEEE--------

Foldseek 3Di:
DPPPPPPDDPPPPPPPPPPPVLQDLQKKKKKWWFFAQPVLQFAPFFKKKWWAALVGDIDTGRGQCVQWPVDDPDRPQDHGDTTMGMDTGRDHDDDGFKMKMFTPQDDDSHKHFTAKMKMWMDGDVDDIAIEIEGDGGILDCVGPPNHRMDMWGCRPPPQVVVVPDRYGYTYPPDPPPDD/DPPPPPPPDPPPPPPPPPPVVLQDLQKKKKKWWFFAQPVLQFAPFFKKKWWAALVGDIDTGRGQCVQWPVDDPDRPQDHGDTTMGMDTGRDHDDDGFKMKMFTPQDDDSHKHFTAKMKMWMDGDVDDIAIEIEGDGGILDCPGPPNHRMDMWGCRPPPQVVVPPDRYGYTYPDDPPPDD

Solvent-accessible surface area (backbone atoms only — not comparable to full-atom values): 20163 Å² total; per-residue (Å²): 134,85,79,77,79,80,80,78,78,79,79,78,78,76,77,78,71,72,72,73,66,71,73,52,55,66,15,39,41,36,36,42,37,30,19,27,70,50,88,75,13,22,32,77,34,56,37,25,39,36,41,23,24,72,88,69,50,66,40,80,35,80,50,44,70,83,23,41,71,75,50,93,85,52,78,62,51,34,53,55,35,72,43,50,27,44,48,68,28,52,68,69,59,74,56,61,28,30,41,34,44,35,46,70,56,38,67,84,70,26,34,26,24,40,32,35,42,35,40,36,41,39,38,84,97,44,80,68,38,28,21,36,37,46,63,66,43,38,32,11,80,88,42,70,84,47,31,40,57,51,75,48,77,40,57,78,50,74,62,74,54,48,89,80,54,82,53,47,79,36,64,70,78,75,74,77,77,77,130,135,84,79,77,78,78,80,79,80,78,81,77,78,77,77,75,70,72,71,71,65,72,73,50,56,65,13,39,41,37,36,42,38,30,20,27,69,50,88,76,13,20,31,75,34,57,38,24,39,36,40,23,25,73,86,68,50,68,40,80,35,81,50,45,72,83,24,41,72,75,49,91,84,51,78,62,51,32,54,54,35,73,43,50,29,45,49,66,28,53,67,70,57,75,55,60,30,30,41,34,42,33,47,70,57,37,67,83,70,27,32,25,23,40,31,34,43,35,38,36,42,38,39,85,98,44,80,68,38,30,21,36,37,46,64,66,44,39,32,11,81,87,41,69,83,47,30,40,57,51,77,48,77,37,57,78,50,73,66,72,53,46,89,82,53,83,53,47,81,33,65,70,79,77,76,76,78,77,132

Sequence (358 aa):
MTSRHFLLAVAFTFFLSSISADSSEDCVYTLYVRTGSIIKGGTDSKISVTLGDVTGKSVWIPDLEKWGLMGPYYDYYERGNVDIFTGRGQCLSPPICRLNVTSDGSGDHHGWFLDFVETTFTGPHKQCSQSIFYVGQWLATDAPPYELSVSLDGCKKKTGLVEHARRFVVSKPTRSASEMTSRHFLLAVAFTFFLSSISADSSEDCVYTLYVRTGSIIKGGTDSKISVTLGDVTGKSVWIPDLEKWGLMGPYYDYYERGNVDIFTGRGQCLSPPICRLNVTSDGSGDHHGWFLDFVETTFTGPHKQCSQSIFYVGQWLATDAPPYELSVSLDGCKKKTGLVEHARRFVVSKPTRSASE